Protein AF-K1TQE0-F1 (afdb_monomer_lite)

pLDDT: mean 78.3, std 18.48, range [38.69, 97.69]

Sequence (199 aa):
MAKENIVDGQMYMSSLDVTMYKQYTSSSDYFSIKSSWVNTDWIFAAHSHRAENGWPFDLPGACDEKHPKKDSFTYNESYNLNDSINAYMSNVSGTPELSEIGLEYTQKFELLPNNTKFILNGKEIQSKQGIFQINDGILSVKEQYQASAINEYAAIKLTTTVKSQVEGVADYVFENTFPIQAIRKAEDPYTYNSIELIP

Secondary structure (DSSP, 8-state):
--GGGPPTT-EEEE--EEEETTTEEEEPP-EEEE-----GGGEEEEESSB-TTSPBPPSS----TTSTTTTEEETTSEEEHHHHEEEEETTSTT--BTGGGT--EEEEEEEPPTT-EEEETTEEEEB-GGGEEEETTEEEE-GGGGGG-TT-EEEEEEEEEEPPSSTTSPPEEEEEEEEEEEEPPPPPTT---------

Structure (mmCIF, N/CA/C/O backbone):
data_AF-K1TQE0-F1
#
_entry.id   AF-K1TQE0-F1
#
loop_
_atom_site.group_PDB
_atom_site.id
_atom_site.type_symbol
_atom_site.label_atom_id
_atom_site.label_alt_id
_atom_site.label_comp_id
_atom_site.label_asym_id
_atom_site.label_entity_id
_atom_site.label_seq_id
_atom_site.pdbx_PDB_ins_code
_atom_site.Cartn_x
_atom_site.Cartn_y
_atom_site.Cartn_z
_atom_site.occupancy
_atom_site.B_iso_or_equiv
_atom_site.auth_seq_id
_atom_site.auth_comp_id
_atom_site.auth_asym_id
_atom_site.auth_atom_id
_atom_site.pdbx_PDB_model_num
ATOM 1 N N . MET A 1 1 ? 18.078 0.995 -35.988 1.00 51.16 1 MET A N 1
ATOM 2 C CA . MET A 1 1 ? 19.274 0.867 -35.125 1.00 51.16 1 MET A CA 1
ATOM 3 C C . MET A 1 1 ? 19.177 -0.451 -34.376 1.00 51.16 1 MET A C 1
ATOM 5 O O . MET A 1 1 ? 18.087 -0.778 -33.929 1.00 51.16 1 MET A O 1
ATOM 9 N N . ALA A 1 2 ? 20.262 -1.218 -34.274 1.00 42.75 2 ALA A N 1
ATOM 10 C CA . ALA A 1 2 ? 20.291 -2.391 -33.398 1.00 42.75 2 ALA A CA 1
ATOM 11 C C . ALA A 1 2 ? 20.364 -1.943 -31.924 1.00 42.75 2 ALA A C 1
ATOM 13 O O . ALA A 1 2 ? 21.010 -0.934 -31.633 1.00 42.75 2 ALA A O 1
ATOM 14 N N . LYS A 1 3 ? 19.707 -2.680 -31.012 1.00 50.69 3 LYS A N 1
ATOM 15 C CA . LYS A 1 3 ? 19.595 -2.373 -29.564 1.00 50.69 3 LYS A CA 1
ATOM 16 C C . LYS A 1 3 ? 20.954 -2.120 -28.890 1.00 50.69 3 LYS A C 1
ATOM 18 O O . LYS A 1 3 ? 21.038 -1.353 -27.942 1.00 50.69 3 LYS A O 1
ATOM 23 N N . GLU A 1 4 ? 22.007 -2.735 -29.416 1.00 51.22 4 GLU A N 1
ATOM 24 C CA . GLU A 1 4 ? 23.390 -2.671 -28.931 1.00 51.22 4 GLU A CA 1
ATOM 25 C C . GLU A 1 4 ? 24.123 -1.337 -29.177 1.00 51.22 4 GLU A C 1
ATOM 27 O O . GLU A 1 4 ? 25.197 -1.136 -28.625 1.00 51.22 4 GLU A O 1
ATOM 32 N N . ASN A 1 5 ? 23.556 -0.409 -29.961 1.00 58.47 5 ASN A N 1
ATOM 33 C CA . ASN A 1 5 ? 24.216 0.854 -30.339 1.00 58.47 5 ASN A CA 1
ATOM 34 C C . ASN A 1 5 ? 23.606 2.111 -29.690 1.00 58.47 5 ASN A C 1
ATOM 36 O O . ASN A 1 5 ? 23.863 3.224 -30.149 1.00 58.47 5 ASN A O 1
ATOM 40 N N . ILE A 1 6 ? 22.768 1.951 -28.664 1.00 63.03 6 ILE A N 1
ATOM 41 C CA . ILE A 1 6 ? 22.119 3.067 -27.966 1.00 63.03 6 ILE A CA 1
ATOM 42 C C . ILE A 1 6 ? 22.860 3.331 -26.649 1.00 63.03 6 ILE A C 1
ATOM 44 O O . ILE A 1 6 ? 22.914 2.470 -25.774 1.00 63.03 6 ILE A O 1
ATOM 48 N N . VAL A 1 7 ? 23.432 4.527 -26.527 1.00 64.31 7 VAL A N 1
ATOM 49 C CA . VAL A 1 7 ? 24.178 5.021 -25.363 1.00 64.31 7 VAL A CA 1
ATOM 50 C C . VAL A 1 7 ? 23.251 5.836 -24.466 1.00 64.31 7 VAL A C 1
ATOM 52 O O . VAL A 1 7 ? 22.447 6.649 -24.937 1.00 64.31 7 VAL A O 1
ATOM 55 N N . ASP A 1 8 ? 23.389 5.623 -23.161 1.00 58.72 8 ASP A N 1
ATOM 56 C CA . ASP A 1 8 ? 22.628 6.328 -22.135 1.00 58.72 8 ASP A CA 1
ATOM 57 C C . ASP A 1 8 ? 22.814 7.854 -22.220 1.00 58.72 8 ASP A C 1
ATOM 59 O O . ASP A 1 8 ? 23.919 8.359 -22.432 1.00 58.72 8 ASP A O 1
ATOM 63 N N . GLY A 1 9 ? 21.716 8.600 -22.086 1.00 58.50 9 GLY A N 1
ATOM 64 C CA . GLY A 1 9 ? 21.721 10.065 -22.048 1.00 58.50 9 GLY A CA 1
ATOM 65 C C . GLY A 1 9 ? 21.958 10.781 -23.385 1.00 58.50 9 GLY A C 1
ATOM 66 O O . GLY A 1 9 ? 21.754 11.996 -23.451 1.00 58.50 9 GLY A O 1
ATOM 67 N N . GLN A 1 10 ? 22.324 10.074 -24.460 1.00 59.72 10 GLN A N 1
ATOM 68 C CA . GLN A 1 10 ? 22.425 10.659 -25.799 1.00 59.72 10 GLN A CA 1
ATOM 69 C C . GLN A 1 10 ? 21.051 10.770 -26.473 1.00 59.72 10 GLN A C 1
ATOM 71 O O . GLN A 1 10 ? 20.227 9.856 -26.419 1.00 59.72 10 GLN A O 1
ATOM 76 N N . MET A 1 11 ? 20.812 11.909 -27.128 1.00 56.41 11 MET A N 1
ATOM 77 C CA . MET A 1 11 ? 19.653 12.093 -27.998 1.00 56.41 11 MET A CA 1
ATOM 78 C C . MET A 1 11 ? 19.945 11.500 -29.371 1.00 56.41 11 MET A C 1
ATOM 80 O O . MET A 1 11 ? 20.908 11.893 -30.031 1.00 56.41 11 MET A O 1
ATOM 84 N N . TYR A 1 12 ? 19.079 10.592 -29.810 1.00 59.28 12 TYR A N 1
ATOM 85 C CA . TYR A 1 12 ? 19.126 10.029 -31.151 1.00 59.28 12 TYR A CA 1
ATOM 86 C C . TYR A 1 12 ? 17.991 10.605 -31.986 1.00 59.28 12 TYR A C 1
ATOM 88 O O . TYR A 1 12 ? 16.826 10.568 -31.586 1.00 59.28 12 TYR A O 1
ATOM 96 N N . MET A 1 13 ? 18.340 11.118 -33.163 1.00 52.72 13 MET A N 1
ATOM 97 C CA . MET A 1 13 ? 17.372 11.487 -34.189 1.00 52.72 13 MET A CA 1
ATOM 98 C C . MET A 1 13 ? 17.067 10.246 -35.023 1.00 52.72 13 MET A C 1
ATOM 100 O O . MET A 1 13 ? 17.973 9.653 -35.613 1.00 52.72 13 MET A O 1
ATOM 104 N N . SER A 1 14 ? 15.798 9.846 -35.063 1.00 55.22 14 SER A N 1
ATOM 105 C CA . SER A 1 14 ? 15.336 8.763 -35.928 1.00 55.22 14 SER A CA 1
ATOM 106 C C . SER A 1 14 ? 14.248 9.268 -36.871 1.00 55.22 14 SER A C 1
ATOM 108 O O . SER A 1 14 ? 13.426 10.106 -36.500 1.00 55.22 14 SER A O 1
ATOM 110 N N . SER A 1 15 ? 14.264 8.764 -38.103 1.00 56.28 15 SER A N 1
ATOM 111 C CA . SER A 1 15 ? 13.219 8.960 -39.105 1.00 56.28 15 SER A CA 1
ATOM 112 C C . SER A 1 15 ? 12.5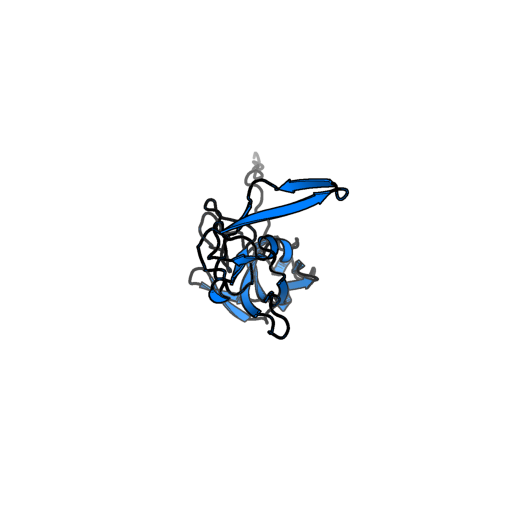57 7.610 -39.381 1.00 56.28 15 SER A C 1
ATOM 114 O O . SER A 1 15 ? 13.245 6.608 -39.582 1.00 56.28 15 SER A O 1
ATOM 116 N N . LEU A 1 16 ? 11.223 7.571 -39.376 1.00 56.88 16 LEU A N 1
ATOM 117 C CA . LEU A 1 16 ? 10.449 6.403 -39.792 1.00 56.88 16 LEU A CA 1
ATOM 118 C C . LEU A 1 16 ? 9.930 6.650 -41.208 1.00 56.88 16 LEU A C 1
ATOM 120 O O . LEU A 1 16 ? 9.134 7.566 -41.421 1.00 56.88 16 LEU A O 1
ATOM 124 N N . ASP A 1 17 ? 10.360 5.828 -42.162 1.00 57.34 17 ASP A N 1
ATOM 125 C CA . ASP A 1 17 ? 9.811 5.865 -43.514 1.00 57.34 17 ASP A CA 1
ATOM 126 C C . ASP A 1 17 ? 8.512 5.059 -43.558 1.00 57.34 17 ASP A C 1
ATOM 128 O O . ASP A 1 17 ? 8.509 3.835 -43.412 1.00 57.34 17 ASP A O 1
ATOM 132 N N . VAL A 1 18 ? 7.391 5.747 -43.774 1.00 49.69 18 VAL A N 1
ATOM 133 C CA . VAL A 1 18 ? 6.089 5.107 -43.982 1.00 49.69 18 VAL A CA 1
ATOM 134 C C . VAL A 1 18 ? 5.754 5.175 -45.468 1.00 49.69 18 VAL A C 1
ATOM 136 O O . VAL A 1 18 ? 5.592 6.252 -46.041 1.00 49.69 18 VAL A O 1
ATOM 139 N N . THR A 1 19 ? 5.646 4.008 -46.109 1.00 46.94 19 THR A N 1
ATOM 140 C CA . THR A 1 19 ? 5.183 3.911 -47.500 1.00 46.94 19 THR A CA 1
ATOM 141 C C . THR A 1 19 ? 3.675 3.699 -47.520 1.00 46.94 19 THR A C 1
ATOM 143 O O . THR A 1 19 ? 3.191 2.628 -47.153 1.00 46.94 19 THR A O 1
ATOM 146 N N . MET A 1 20 ? 2.923 4.690 -48.001 1.00 48.44 20 MET A N 1
ATOM 147 C CA . MET A 1 20 ? 1.488 4.547 -48.251 1.00 48.44 20 MET A CA 1
ATOM 148 C C . MET A 1 20 ? 1.225 4.261 -49.734 1.00 48.44 20 MET A C 1
ATOM 150 O O . MET A 1 20 ? 1.813 4.868 -50.632 1.00 48.44 20 MET A O 1
ATOM 154 N N . TYR A 1 21 ? 0.339 3.297 -49.998 1.00 45.66 21 TYR A N 1
ATOM 155 C CA . TYR A 1 21 ? -0.122 2.914 -51.342 1.00 45.66 21 TYR A CA 1
ATOM 156 C C . TYR A 1 21 ? 0.980 2.563 -52.363 1.00 45.66 21 TYR A C 1
ATOM 158 O O . TYR A 1 21 ? 0.748 2.666 -53.562 1.00 45.66 21 TYR A O 1
ATOM 166 N N . LYS A 1 22 ? 2.169 2.130 -51.913 1.00 54.34 22 LYS A N 1
ATOM 167 C CA . LYS A 1 22 ? 3.327 1.774 -52.766 1.00 54.34 22 LYS A CA 1
ATOM 168 C C . LYS A 1 22 ? 3.851 2.902 -53.679 1.00 54.34 22 LYS A C 1
ATOM 170 O O . LYS A 1 22 ? 4.612 2.611 -54.596 1.00 54.34 22 LYS A O 1
ATOM 175 N N . GLN A 1 23 ? 3.457 4.159 -53.456 1.00 43.03 23 GLN A N 1
ATOM 176 C CA . GLN A 1 23 ? 3.813 5.274 -54.350 1.00 43.03 23 GLN A CA 1
ATOM 177 C C . GLN A 1 23 ? 4.059 6.621 -53.649 1.00 43.03 23 GLN A C 1
ATOM 179 O O . GLN A 1 23 ? 4.625 7.517 -54.269 1.00 43.03 23 GLN A O 1
ATOM 184 N N . TYR A 1 24 ? 3.718 6.760 -52.362 1.00 44.34 24 TYR A N 1
ATOM 185 C CA . TYR A 1 24 ? 4.048 7.947 -51.568 1.00 44.34 24 TYR A CA 1
ATOM 186 C C . TYR A 1 24 ? 4.861 7.544 -50.336 1.00 44.34 24 TYR A C 1
ATOM 188 O O . TYR A 1 24 ? 4.356 6.847 -49.453 1.00 44.34 24 TYR A O 1
ATOM 196 N N . THR A 1 25 ? 6.115 7.991 -50.281 1.00 44.31 25 THR A N 1
ATOM 197 C CA . THR A 1 25 ? 6.936 7.955 -49.067 1.00 44.31 25 THR A CA 1
ATOM 198 C C . THR A 1 25 ? 6.803 9.310 -48.393 1.00 44.31 25 THR A C 1
ATOM 200 O O . THR A 1 25 ? 7.229 10.317 -48.954 1.00 44.31 25 THR A O 1
ATOM 203 N N . SER A 1 26 ? 6.185 9.343 -47.214 1.00 48.44 26 SER A N 1
ATOM 204 C CA . SER A 1 26 ? 6.221 10.517 -46.344 1.00 48.44 26 SER A CA 1
ATOM 205 C C . SER A 1 26 ? 7.142 10.178 -45.183 1.00 48.44 26 SER A C 1
ATOM 207 O O . SER A 1 26 ? 6.811 9.316 -44.369 1.00 48.44 26 SER A O 1
ATOM 209 N N . SER A 1 27 ? 8.304 10.821 -45.117 1.00 50.97 27 SER A N 1
ATOM 210 C CA . SER A 1 27 ? 9.152 10.760 -43.928 1.00 50.97 27 SER A CA 1
ATOM 211 C C . SER A 1 27 ? 8.547 11.711 -42.895 1.00 50.97 27 SER A C 1
ATOM 213 O O . SER A 1 27 ? 8.329 12.885 -43.190 1.00 50.97 27 SER A O 1
ATOM 215 N N . SER A 1 28 ? 8.193 11.199 -41.714 1.00 55.84 28 SER A N 1
ATOM 216 C CA . SER A 1 28 ? 7.788 12.063 -40.597 1.00 55.84 28 SER A CA 1
ATOM 217 C C . SER A 1 28 ? 8.967 12.943 -40.201 1.00 55.84 28 SER A C 1
ATOM 219 O O . SER A 1 28 ? 10.094 12.445 -40.116 1.00 55.84 28 SER A O 1
ATOM 221 N N . ASP A 1 29 ? 8.699 14.213 -39.896 1.00 56.81 29 ASP A N 1
ATOM 222 C CA . ASP A 1 29 ? 9.671 15.054 -39.212 1.00 56.81 29 ASP A CA 1
ATOM 223 C C . ASP A 1 29 ? 10.059 14.361 -37.899 1.00 56.81 29 ASP A C 1
ATOM 225 O O . ASP A 1 29 ? 9.216 13.872 -37.145 1.00 56.81 29 ASP A O 1
ATOM 229 N N . TYR A 1 30 ? 11.368 14.212 -37.743 1.00 56.62 30 TYR A N 1
ATOM 230 C CA . TYR A 1 30 ? 12.115 13.481 -36.729 1.00 56.62 30 TYR A CA 1
ATOM 231 C C . TYR A 1 30 ? 11.447 13.407 -35.352 1.00 56.62 30 TYR A C 1
ATOM 233 O O . TYR A 1 30 ? 11.040 14.421 -34.788 1.00 56.62 30 TYR A O 1
ATOM 241 N N . PHE A 1 31 ? 11.443 12.216 -34.752 1.00 51.31 31 PHE A N 1
ATOM 242 C CA . PHE A 1 31 ? 11.146 12.062 -33.330 1.00 51.31 31 PHE A CA 1
ATOM 243 C C . PHE A 1 31 ? 12.442 11.805 -32.557 1.00 51.31 31 PHE A C 1
ATOM 245 O O . PHE A 1 31 ? 13.325 11.064 -33.000 1.00 51.31 31 PHE A O 1
ATOM 252 N N . SER A 1 32 ? 12.566 12.453 -31.400 1.00 52.25 32 SER A N 1
ATOM 253 C CA . SER A 1 32 ? 13.710 12.288 -30.506 1.00 52.25 32 SER A CA 1
ATOM 254 C C . SER A 1 32 ? 13.482 11.087 -29.600 1.00 52.25 32 SER A C 1
ATOM 256 O O . SER A 1 32 ? 12.487 11.030 -28.880 1.00 52.25 32 SER A O 1
ATOM 258 N N . ILE A 1 33 ? 14.427 10.149 -29.601 1.00 53.44 33 ILE A N 1
ATOM 259 C CA . ILE A 1 33 ? 14.452 9.035 -28.650 1.00 53.44 33 ILE A CA 1
ATOM 260 C C . ILE A 1 33 ? 15.564 9.320 -27.643 1.00 53.44 33 ILE A C 1
ATOM 262 O O . ILE A 1 33 ? 16.712 9.559 -28.029 1.00 53.44 33 ILE A O 1
ATOM 266 N N . LYS A 1 34 ? 15.230 9.283 -26.352 1.00 54.88 34 LYS A N 1
ATOM 267 C CA . LYS A 1 34 ? 16.208 9.294 -25.263 1.00 54.88 34 LYS A CA 1
ATOM 268 C C . LYS A 1 34 ? 16.203 7.921 -24.611 1.00 54.88 34 LYS A C 1
ATOM 270 O O . LYS A 1 34 ? 15.153 7.448 -24.188 1.00 54.88 34 LYS A O 1
ATOM 275 N N . SER A 1 35 ? 17.372 7.295 -24.536 1.00 57.59 35 SER A N 1
ATOM 276 C CA . SER A 1 35 ? 17.553 6.146 -23.658 1.00 57.59 35 SER A CA 1
ATOM 277 C C . SER A 1 35 ? 17.962 6.639 -22.277 1.00 57.59 35 SER A C 1
ATOM 279 O O . SER A 1 35 ? 18.709 7.615 -22.147 1.00 57.59 35 SER A O 1
ATOM 281 N N . SER A 1 36 ? 17.407 6.013 -21.249 1.00 59.81 36 SER A N 1
ATOM 282 C CA . SER A 1 36 ? 17.815 6.234 -19.871 1.00 59.81 36 SER A CA 1
ATOM 283 C C . SER A 1 36 ? 18.136 4.886 -19.261 1.00 59.81 36 SER A C 1
ATOM 285 O O . SER A 1 36 ? 17.354 3.943 -19.396 1.00 59.81 36 SER A O 1
ATOM 287 N N . TRP A 1 37 ? 19.300 4.784 -18.628 1.00 61.47 37 TRP A N 1
ATOM 288 C CA . TRP A 1 37 ? 19.600 3.656 -17.765 1.00 61.47 37 TRP A CA 1
ATOM 289 C C . TRP A 1 37 ? 18.577 3.665 -16.631 1.00 61.47 37 TRP A C 1
ATOM 291 O O . TRP A 1 37 ? 18.291 4.714 -16.052 1.00 61.47 37 TRP A O 1
ATOM 301 N N . VAL A 1 38 ? 17.989 2.508 -16.351 1.00 63.69 38 VAL A N 1
ATOM 302 C CA . VAL A 1 38 ? 16.976 2.331 -15.312 1.00 63.69 38 VAL A CA 1
ATOM 303 C C . VAL A 1 38 ? 17.424 1.172 -14.435 1.00 63.69 38 VAL A C 1
ATOM 305 O O . VAL A 1 38 ? 17.664 0.073 -14.931 1.00 63.69 38 VAL A O 1
ATOM 308 N N . ASN A 1 39 ? 17.559 1.436 -13.140 1.00 73.50 39 ASN A N 1
ATOM 309 C CA . ASN A 1 39 ? 17.918 0.468 -12.115 1.00 73.50 39 ASN A CA 1
ATOM 310 C C . ASN A 1 39 ? 16.716 0.265 -11.182 1.00 73.50 39 ASN A C 1
ATOM 312 O O . ASN A 1 39 ? 15.980 1.207 -10.888 1.00 73.50 39 ASN A O 1
ATOM 316 N N . THR A 1 40 ? 16.542 -0.963 -10.703 1.00 81.38 40 THR A N 1
ATOM 317 C CA . THR A 1 40 ? 15.587 -1.325 -9.655 1.00 81.38 40 THR A CA 1
ATOM 318 C C . THR A 1 40 ? 15.756 -0.510 -8.371 1.00 81.38 40 THR A C 1
ATOM 320 O O . THR A 1 40 ? 14.765 -0.247 -7.706 1.00 81.38 40 THR A O 1
ATOM 323 N N . ASP A 1 41 ? 16.964 -0.022 -8.068 1.00 84.94 41 ASP A N 1
ATOM 324 C CA . ASP A 1 41 ? 17.242 0.866 -6.924 1.00 84.94 41 ASP A CA 1
ATOM 325 C C . ASP A 1 41 ? 16.513 2.221 -7.009 1.00 84.94 41 ASP A C 1
ATOM 327 O O . ASP A 1 41 ? 16.417 2.949 -6.022 1.00 84.94 41 ASP A O 1
ATOM 331 N N . TRP A 1 42 ? 16.011 2.588 -8.192 1.00 88.62 42 TRP A N 1
ATOM 332 C CA . TRP A 1 42 ? 15.230 3.808 -8.414 1.00 88.62 42 TRP A CA 1
ATOM 333 C C . TRP A 1 42 ? 13.723 3.560 -8.450 1.00 88.62 42 TRP A C 1
ATOM 335 O O . TRP A 1 42 ? 12.958 4.506 -8.652 1.00 88.62 42 TRP A O 1
ATOM 345 N N . ILE A 1 43 ?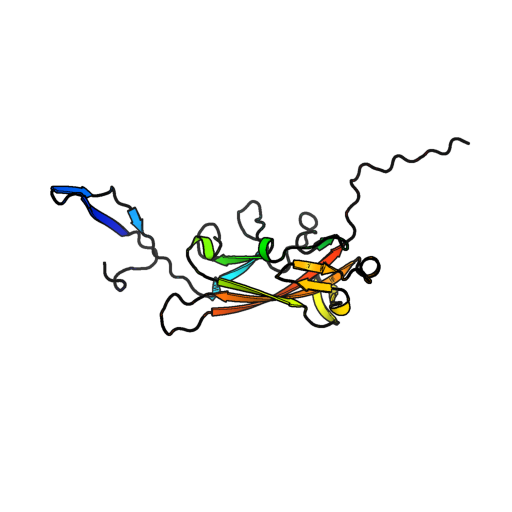 13.302 2.308 -8.256 1.00 91.56 43 ILE A N 1
ATOM 346 C CA . ILE A 1 43 ? 11.900 1.929 -8.156 1.00 91.56 43 ILE A CA 1
ATOM 347 C C . ILE A 1 43 ? 11.483 1.965 -6.693 1.00 91.56 43 ILE A C 1
ATOM 349 O O . ILE A 1 43 ? 12.102 1.336 -5.838 1.00 91.56 43 ILE A O 1
ATOM 353 N N . PHE A 1 44 ? 10.396 2.671 -6.409 1.00 93.00 44 PHE A N 1
ATOM 354 C CA . PHE A 1 44 ? 9.837 2.752 -5.065 1.00 93.00 44 PHE A CA 1
ATOM 355 C C . PHE A 1 44 ? 8.314 2.859 -5.114 1.00 93.00 44 PHE A C 1
ATOM 357 O O . PHE A 1 44 ? 7.742 3.231 -6.139 1.00 93.00 44 PHE A O 1
ATOM 364 N N . ALA A 1 45 ? 7.654 2.499 -4.014 1.00 93.75 45 ALA A N 1
ATOM 365 C CA . ALA A 1 45 ? 6.220 2.705 -3.847 1.00 93.75 45 ALA A CA 1
ATOM 366 C C . ALA A 1 45 ? 5.982 3.966 -3.017 1.00 93.75 45 ALA A C 1
ATOM 368 O O . ALA A 1 45 ? 6.697 4.213 -2.047 1.00 93.75 45 ALA A O 1
ATOM 369 N N . ALA A 1 46 ? 4.983 4.747 -3.402 1.00 92.19 46 ALA A N 1
ATOM 370 C CA . ALA A 1 46 ? 4.658 6.017 -2.770 1.00 92.19 46 ALA A CA 1
ATOM 371 C C . ALA A 1 46 ? 3.171 6.330 -2.953 1.00 92.19 46 ALA A C 1
ATOM 373 O O . ALA A 1 46 ? 2.481 5.684 -3.746 1.00 92.19 46 ALA A O 1
ATOM 374 N N . HIS A 1 47 ? 2.664 7.323 -2.229 1.00 90.12 47 HIS A N 1
ATOM 375 C CA . HIS A 1 47 ? 1.294 7.775 -2.419 1.00 90.12 47 HIS A CA 1
ATOM 376 C C . HIS A 1 47 ? 1.078 8.369 -3.816 1.00 90.12 47 HIS A C 1
ATOM 378 O O . HIS A 1 47 ? 1.909 9.129 -4.314 1.00 90.12 47 HIS A O 1
ATOM 384 N N . SER A 1 48 ? -0.103 8.118 -4.385 1.00 88.06 48 SER A N 1
ATOM 385 C CA . SER A 1 48 ? -0.524 8.649 -5.689 1.00 88.06 48 SER A CA 1
ATOM 386 C C . SER A 1 48 ? -0.664 10.170 -5.708 1.00 88.06 48 SER A C 1
ATOM 388 O O . SER A 1 48 ? -0.560 10.823 -6.747 1.00 88.06 48 SER A O 1
ATOM 390 N N . HIS A 1 49 ? -0.891 10.763 -4.537 1.00 83.06 49 HIS A N 1
ATOM 391 C CA . HIS A 1 49 ? -0.901 12.206 -4.377 1.00 83.06 49 HIS A CA 1
ATOM 392 C C . HIS A 1 49 ? 0.524 12.770 -4.381 1.00 83.06 49 HIS A C 1
ATOM 394 O O . HIS A 1 49 ? 1.412 12.238 -3.719 1.00 83.06 49 HIS A O 1
ATOM 400 N N . ARG A 1 50 ? 0.720 13.893 -5.074 1.00 79.31 50 ARG A N 1
ATOM 401 C CA . ARG A 1 50 ? 2.023 14.550 -5.223 1.00 79.31 50 ARG A CA 1
ATOM 402 C C . ARG A 1 50 ? 2.087 15.847 -4.422 1.00 79.31 50 ARG A C 1
ATOM 404 O O . ARG A 1 50 ? 1.079 16.536 -4.268 1.00 79.31 50 ARG A O 1
ATOM 411 N N . ALA A 1 51 ? 3.276 16.176 -3.931 1.00 76.12 51 ALA A N 1
ATOM 412 C CA . ALA A 1 51 ? 3.590 17.496 -3.402 1.00 76.12 51 ALA A CA 1
ATOM 413 C C . ALA A 1 51 ? 3.634 18.540 -4.536 1.00 76.12 51 ALA A C 1
ATOM 415 O O . ALA A 1 51 ? 3.674 18.197 -5.718 1.00 76.12 51 ALA A O 1
ATOM 416 N N . GLU A 1 52 ? 3.667 19.830 -4.187 1.00 77.38 52 GLU A N 1
ATOM 417 C CA . GLU A 1 52 ? 3.701 20.933 -5.167 1.00 77.38 52 GLU A CA 1
ATOM 418 C C . GLU A 1 52 ? 4.888 20.845 -6.141 1.00 77.38 52 GLU A C 1
ATOM 420 O O . GLU A 1 52 ? 4.788 21.259 -7.293 1.00 77.38 52 GLU A O 1
ATOM 425 N N . ASN A 1 53 ? 6.007 20.265 -5.701 1.00 79.00 53 ASN A N 1
ATOM 426 C CA . ASN A 1 53 ? 7.197 20.041 -6.523 1.00 79.00 53 ASN A CA 1
ATOM 427 C C . ASN A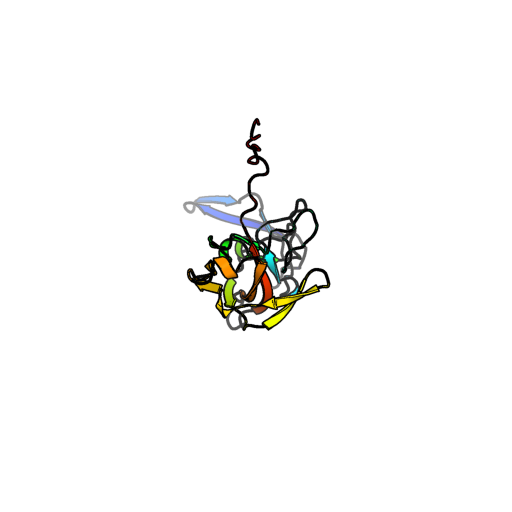 1 53 ? 7.087 18.813 -7.456 1.00 79.00 53 ASN A C 1
ATOM 429 O O . ASN A 1 53 ? 8.069 18.461 -8.109 1.00 79.00 53 ASN A O 1
ATOM 433 N N . GLY A 1 54 ? 5.934 18.139 -7.491 1.00 78.75 54 GLY A N 1
ATOM 434 C CA . GLY A 1 54 ? 5.674 16.956 -8.307 1.00 78.75 54 GLY A CA 1
ATOM 435 C C . GLY A 1 54 ? 6.175 15.635 -7.717 1.00 78.75 54 GLY A C 1
ATOM 436 O O . GLY A 1 54 ? 5.889 14.588 -8.296 1.00 78.75 54 GLY A O 1
ATOM 437 N N . TRP A 1 55 ? 6.871 15.634 -6.577 1.00 82.62 55 TRP A N 1
ATOM 438 C CA . TRP A 1 55 ? 7.317 14.395 -5.934 1.00 82.62 55 TRP A CA 1
ATOM 439 C C . TRP A 1 55 ? 6.155 13.686 -5.222 1.00 82.62 55 TRP A C 1
ATOM 441 O O . TRP A 1 55 ? 5.375 14.355 -4.537 1.00 82.62 55 TRP A O 1
ATOM 451 N N . PRO A 1 56 ? 6.007 12.356 -5.374 1.00 84.25 56 PRO A N 1
ATOM 452 C CA . PRO A 1 56 ? 5.030 11.597 -4.602 1.00 84.25 56 PRO A CA 1
ATOM 453 C C . PRO A 1 56 ? 5.444 11.550 -3.122 1.00 84.25 56 PRO A C 1
ATOM 455 O O . PRO A 1 56 ? 6.629 11.643 -2.802 1.00 84.25 56 PRO A O 1
ATOM 458 N N . PHE A 1 57 ? 4.473 11.432 -2.215 1.00 83.50 57 PHE A N 1
ATOM 459 C CA . PHE A 1 57 ? 4.766 11.303 -0.782 1.00 83.50 57 PHE A CA 1
ATOM 460 C C . PHE A 1 57 ? 5.214 9.874 -0.446 1.00 83.50 57 PHE A C 1
ATOM 462 O O . PHE A 1 57 ? 4.537 8.926 -0.840 1.00 83.50 57 PHE A O 1
ATOM 469 N N . ASP A 1 58 ? 6.308 9.731 0.307 1.00 82.06 58 ASP A N 1
ATOM 470 C CA . ASP A 1 58 ? 6.853 8.436 0.751 1.00 82.06 58 ASP A CA 1
ATOM 471 C C . ASP A 1 58 ? 5.857 7.605 1.584 1.00 82.06 58 ASP A C 1
ATOM 473 O O . ASP A 1 58 ? 4.805 8.097 1.982 1.00 82.06 58 ASP A O 1
ATOM 477 N N . LEU A 1 59 ? 6.198 6.340 1.861 1.00 84.62 59 LEU A N 1
ATOM 478 C CA . LEU A 1 59 ? 5.451 5.452 2.761 1.00 84.62 59 LEU A CA 1
ATOM 479 C C . LEU A 1 59 ? 6.270 5.169 4.040 1.00 84.62 59 LEU A C 1
ATOM 481 O O . LEU A 1 59 ? 7.371 4.624 3.932 1.00 84.62 59 LEU A O 1
ATOM 485 N N . PRO A 1 60 ? 5.750 5.436 5.253 1.00 74.31 60 PRO A N 1
ATOM 486 C CA . PRO A 1 60 ? 4.542 6.219 5.524 1.00 74.31 60 PRO A CA 1
ATOM 487 C C . PRO A 1 60 ? 4.680 7.671 5.051 1.00 74.31 60 PRO A C 1
ATOM 489 O O . PRO A 1 60 ? 5.784 8.221 5.022 1.00 74.31 60 PRO A O 1
ATOM 492 N N . GLY A 1 61 ? 3.549 8.290 4.718 1.00 62.41 61 GLY A N 1
ATOM 493 C CA . GLY A 1 61 ? 3.473 9.683 4.306 1.00 62.41 61 GLY A CA 1
ATOM 494 C C . GLY A 1 61 ? 4.074 10.618 5.349 1.00 62.41 61 GLY A C 1
ATOM 495 O O . GLY A 1 61 ? 3.968 10.397 6.560 1.00 62.41 61 GLY A O 1
ATOM 496 N N . ALA A 1 62 ? 4.694 11.706 4.882 1.00 52.94 62 ALA A N 1
ATOM 497 C CA . ALA A 1 62 ? 5.201 12.761 5.750 1.00 52.94 62 ALA A CA 1
ATOM 498 C C . ALA A 1 62 ? 4.074 13.285 6.659 1.00 52.94 62 ALA A C 1
ATOM 500 O O . ALA A 1 62 ? 3.176 14.004 6.225 1.00 52.94 62 ALA A O 1
ATOM 501 N N . CYS A 1 63 ? 4.121 12.919 7.938 1.00 49.81 63 CYS A N 1
ATOM 502 C CA . CYS A 1 63 ? 3.191 13.397 8.953 1.00 49.81 63 CYS A CA 1
ATOM 503 C C . CYS A 1 63 ? 3.707 14.717 9.545 1.00 49.81 63 CYS A C 1
ATOM 505 O O . CYS A 1 63 ? 4.106 14.755 10.711 1.00 49.81 63 CYS A O 1
ATOM 507 N N . ASP A 1 64 ? 3.736 15.786 8.744 1.00 50.69 64 ASP A N 1
ATOM 508 C CA . ASP A 1 64 ? 3.947 17.151 9.247 1.00 50.69 64 ASP A CA 1
ATOM 509 C C . ASP A 1 64 ? 2.603 17.844 9.560 1.00 50.69 64 ASP A C 1
ATOM 511 O O . ASP A 1 64 ? 1.533 17.334 9.225 1.00 50.69 64 ASP A O 1
ATOM 515 N N . GLU A 1 65 ? 2.631 19.005 10.226 1.00 43.97 65 GLU A N 1
ATOM 516 C CA . GLU A 1 65 ? 1.416 19.762 10.590 1.00 43.97 65 GLU A CA 1
ATOM 517 C C . GLU A 1 65 ? 0.562 20.180 9.374 1.00 43.97 65 GLU A C 1
ATOM 519 O O . GLU A 1 65 ? -0.617 20.500 9.536 1.00 43.97 65 GLU A O 1
ATOM 524 N N . LYS A 1 66 ? 1.124 20.157 8.156 1.00 46.31 66 LYS A N 1
ATOM 525 C CA . LYS A 1 66 ? 0.441 20.526 6.907 1.00 46.31 66 LYS A CA 1
ATOM 526 C C . LYS A 1 66 ? -0.135 19.316 6.158 1.00 46.31 66 LYS A C 1
ATOM 528 O O . LYS A 1 66 ? -1.129 19.478 5.452 1.00 46.31 66 LYS A O 1
ATOM 533 N N . HIS A 1 67 ? 0.414 18.114 6.349 1.00 51.72 67 HIS A N 1
ATOM 534 C CA . HIS A 1 67 ? 0.028 16.882 5.648 1.00 51.72 67 HIS A CA 1
ATOM 535 C C . HIS A 1 67 ? -0.435 15.701 6.540 1.00 51.72 67 HIS A C 1
ATOM 537 O O . HIS A 1 67 ? -0.330 14.553 6.101 1.00 51.72 67 HIS A O 1
ATOM 543 N N . PRO A 1 68 ? -1.041 15.898 7.731 1.00 50.28 68 PRO A N 1
ATOM 544 C CA . PRO A 1 68 ? -1.212 14.844 8.744 1.00 50.28 68 PRO A CA 1
ATOM 545 C C . PRO A 1 68 ? -2.229 13.728 8.404 1.00 50.28 68 PRO A C 1
ATOM 547 O O . PRO A 1 68 ? -2.614 12.975 9.291 1.00 50.28 68 PRO A O 1
ATOM 550 N N . LYS A 1 69 ? -2.725 13.621 7.161 1.00 59.50 69 LYS A N 1
ATOM 551 C CA . LYS A 1 69 ? -3.908 12.804 6.813 1.00 59.50 69 LYS A CA 1
ATOM 552 C C . LYS A 1 69 ? -3.704 11.728 5.744 1.00 59.50 69 LYS A C 1
ATOM 554 O O . LYS A 1 69 ? -4.665 11.023 5.445 1.00 59.50 69 LYS A O 1
ATOM 559 N N . LYS A 1 70 ? -2.523 11.603 5.128 1.00 68.06 70 LYS A N 1
ATOM 560 C CA . LYS A 1 70 ? -2.351 10.692 3.974 1.00 68.06 70 LYS A CA 1
ATOM 561 C C . LYS A 1 70 ? -2.405 9.207 4.354 1.00 68.06 70 LYS A C 1
ATOM 563 O O . LYS A 1 70 ? -2.948 8.421 3.581 1.00 68.06 70 LYS A O 1
ATOM 568 N N . ASP A 1 71 ? -2.013 8.890 5.586 1.00 78.12 71 ASP A N 1
ATOM 569 C CA . ASP A 1 71 ? -2.121 7.562 6.200 1.00 78.12 71 ASP A CA 1
ATOM 570 C C . ASP A 1 71 ? -3.316 7.454 7.154 1.00 78.12 71 ASP A C 1
ATOM 572 O O . ASP A 1 71 ? -3.227 6.858 8.228 1.00 78.12 71 ASP A O 1
ATOM 576 N N . SER A 1 72 ? -4.450 8.072 6.816 1.00 87.88 72 SER A N 1
ATOM 577 C CA . SER A 1 72 ? -5.653 7.974 7.643 1.00 87.88 72 SER A CA 1
ATOM 578 C C . SER A 1 72 ? -6.931 7.867 6.824 1.00 87.88 72 SER A C 1
ATOM 580 O O . SER A 1 72 ? -7.016 8.398 5.718 1.00 87.88 72 SER A O 1
ATOM 582 N N . PHE A 1 73 ? -7.942 7.210 7.388 1.00 90.12 73 PHE A N 1
ATOM 583 C CA . PHE A 1 73 ? -9.270 7.105 6.790 1.00 90.12 73 PHE A CA 1
ATOM 584 C C . PHE A 1 73 ? -10.362 7.163 7.852 1.00 90.12 73 PHE A C 1
ATOM 586 O O . PHE A 1 73 ? -10.135 6.827 9.016 1.00 90.12 73 PHE A O 1
ATOM 593 N N . THR A 1 74 ? -11.562 7.593 7.466 1.00 91.50 74 THR A N 1
ATOM 594 C CA . THR A 1 74 ? -12.698 7.616 8.386 1.00 91.50 74 THR A CA 1
ATOM 595 C C . THR A 1 74 ? -13.071 6.185 8.780 1.00 91.50 74 THR A C 1
ATOM 597 O O . THR A 1 74 ? -13.316 5.349 7.917 1.00 91.50 74 THR A O 1
ATOM 600 N N . TYR A 1 75 ? -13.157 5.897 10.080 1.00 91.25 75 TYR A N 1
ATOM 601 C CA . TYR A 1 75 ? -13.349 4.538 10.614 1.00 91.25 75 TYR A CA 1
ATOM 602 C C . TYR A 1 75 ? -14.600 3.792 10.099 1.00 91.25 75 TYR A C 1
ATOM 604 O O . TYR A 1 75 ? -14.640 2.564 10.146 1.00 91.25 75 TYR A O 1
ATOM 612 N N . ASN A 1 76 ? -15.635 4.515 9.661 1.00 91.44 76 ASN A N 1
ATOM 613 C CA . ASN A 1 76 ? -16.879 3.962 9.114 1.00 91.44 76 ASN A CA 1
ATOM 614 C C . ASN A 1 76 ? -16.960 4.052 7.580 1.00 91.44 76 ASN A C 1
ATOM 616 O O . ASN A 1 76 ? -17.994 3.726 7.002 1.00 91.44 76 ASN A O 1
ATOM 620 N N . GLU A 1 77 ? -15.886 4.492 6.929 1.00 92.75 77 GLU A N 1
ATOM 621 C CA . GLU A 1 77 ? -15.730 4.521 5.479 1.00 92.75 77 GLU A CA 1
ATOM 622 C C . GLU A 1 77 ? -14.685 3.470 5.058 1.00 92.75 77 GLU A C 1
ATOM 624 O O . GLU A 1 77 ? -14.163 2.698 5.867 1.00 92.75 77 GLU A O 1
ATOM 629 N N . SER A 1 78 ? -14.414 3.402 3.758 1.00 93.31 78 SER A N 1
ATOM 630 C CA . SER A 1 78 ? -13.382 2.538 3.184 1.00 93.31 78 SER A CA 1
ATOM 631 C C . SER A 1 78 ? -12.266 3.381 2.576 1.00 93.31 78 SER A C 1
ATOM 633 O O . SER A 1 78 ? -12.505 4.498 2.123 1.00 93.31 78 SER A O 1
ATOM 635 N N . TYR A 1 79 ? -11.056 2.834 2.546 1.00 92.81 79 TYR A N 1
ATOM 636 C CA . TYR A 1 79 ? -9.873 3.446 1.955 1.00 92.81 79 TYR A CA 1
ATOM 637 C C . TYR A 1 79 ? -9.377 2.580 0.799 1.00 92.81 79 TYR A C 1
ATOM 639 O O . TYR A 1 79 ? -9.008 1.423 1.000 1.00 92.81 79 TYR A O 1
ATOM 647 N N . ASN A 1 80 ? -9.386 3.125 -0.417 1.00 94.75 80 ASN A N 1
ATOM 648 C CA . ASN A 1 80 ? -8.919 2.404 -1.595 1.00 94.75 80 ASN A CA 1
ATOM 649 C C . ASN A 1 80 ? -7.390 2.505 -1.694 1.00 94.75 80 ASN A C 1
ATOM 651 O O . ASN A 1 80 ? -6.861 3.555 -2.060 1.00 94.75 80 ASN A O 1
ATOM 655 N N . LEU A 1 81 ? -6.682 1.423 -1.356 1.00 94.62 81 LEU A N 1
ATOM 656 C CA . LEU A 1 81 ? -5.220 1.366 -1.429 1.00 94.62 81 LEU A CA 1
ATOM 657 C C . LEU A 1 81 ? -4.733 1.427 -2.880 1.00 94.62 81 LEU A C 1
ATOM 659 O O . LEU A 1 81 ? -3.721 2.071 -3.129 1.00 94.62 81 LEU A O 1
ATOM 663 N N . ASN A 1 82 ? -5.480 0.833 -3.820 1.00 93.50 82 ASN A N 1
ATOM 664 C CA . ASN A 1 82 ? -5.125 0.812 -5.244 1.00 93.50 82 ASN A CA 1
ATOM 665 C C . ASN A 1 82 ? -5.145 2.216 -5.867 1.00 93.50 82 ASN A C 1
ATOM 667 O O . ASN A 1 82 ? -4.344 2.513 -6.740 1.00 93.50 82 ASN A O 1
ATOM 671 N N . ASP A 1 83 ? -6.046 3.090 -5.409 1.00 91.12 83 ASP A N 1
ATOM 672 C CA . ASP A 1 83 ? -6.100 4.477 -5.897 1.00 91.12 83 ASP A CA 1
ATOM 673 C C . ASP A 1 83 ? -5.072 5.370 -5.186 1.00 91.12 83 ASP A C 1
ATOM 675 O O . ASP A 1 83 ? -4.702 6.437 -5.682 1.00 91.12 83 ASP A O 1
ATOM 679 N N . SER A 1 84 ? -4.638 4.964 -3.991 1.00 90.50 84 SER A N 1
ATOM 680 C CA . SER A 1 84 ? -3.879 5.820 -3.080 1.00 90.50 84 SER A CA 1
ATOM 681 C C . SER A 1 84 ? -2.374 5.597 -3.132 1.00 90.50 84 SER A C 1
ATOM 683 O O . SER A 1 84 ? -1.643 6.461 -2.643 1.00 90.50 84 SER A O 1
ATOM 685 N N . ILE A 1 85 ? -1.907 4.462 -3.657 1.00 93.00 85 ILE A N 1
ATOM 686 C CA . ILE A 1 85 ? -0.499 4.060 -3.652 1.00 93.00 85 ILE A CA 1
ATOM 687 C C . ILE A 1 85 ? -0.139 3.462 -5.005 1.00 93.00 85 ILE A C 1
ATOM 689 O O . ILE A 1 85 ? -0.782 2.513 -5.428 1.00 93.00 85 ILE A O 1
ATOM 693 N N . ASN A 1 86 ? 0.943 3.954 -5.609 1.00 95.06 86 ASN A N 1
ATOM 694 C CA . ASN A 1 86 ? 1.471 3.485 -6.891 1.00 95.06 86 ASN A CA 1
ATOM 695 C C . ASN A 1 86 ? 2.992 3.260 -6.810 1.00 95.06 86 ASN A C 1
ATOM 697 O O . ASN A 1 86 ? 3.627 3.511 -5.779 1.00 95.06 86 ASN A O 1
ATOM 701 N N . ALA A 1 87 ? 3.583 2.751 -7.894 1.00 94.88 87 ALA A N 1
ATOM 702 C CA . ALA A 1 87 ? 5.027 2.568 -8.033 1.00 94.88 87 ALA A CA 1
ATOM 703 C C . ALA A 1 87 ? 5.634 3.593 -9.004 1.00 94.88 87 ALA A C 1
ATOM 705 O O . ALA A 1 87 ? 5.066 3.869 -10.061 1.00 94.88 87 ALA A O 1
ATOM 706 N N . TYR A 1 88 ? 6.814 4.114 -8.672 1.00 93.62 88 TYR A N 1
ATOM 707 C CA . TYR A 1 88 ? 7.435 5.254 -9.349 1.00 93.62 88 TYR A CA 1
ATOM 708 C C . TYR A 1 88 ? 8.897 5.019 -9.709 1.00 93.62 88 TYR A C 1
ATOM 710 O O . TYR A 1 88 ? 9.572 4.184 -9.108 1.00 93.62 88 TYR A O 1
ATOM 718 N N . MET A 1 89 ? 9.384 5.816 -10.663 1.00 90.38 89 MET A N 1
ATOM 719 C CA . MET A 1 89 ? 10.784 5.856 -11.085 1.00 90.38 89 MET A CA 1
ATOM 720 C C . MET A 1 89 ? 11.451 7.177 -10.682 1.00 90.38 89 MET A C 1
ATOM 722 O O . MET A 1 89 ? 11.187 8.209 -11.294 1.00 90.38 89 MET A O 1
ATOM 726 N N . SER A 1 90 ? 12.352 7.167 -9.695 1.00 88.56 90 SER A N 1
ATOM 727 C CA . SER A 1 90 ? 12.958 8.401 -9.156 1.00 88.56 90 SER A CA 1
ATOM 728 C C . SER A 1 90 ? 13.979 9.074 -10.082 1.00 88.56 90 SER A C 1
ATOM 730 O O . SER A 1 90 ? 14.161 10.287 -10.014 1.00 88.56 90 SER A O 1
ATOM 732 N N . ASN A 1 91 ? 14.637 8.318 -10.968 1.00 84.12 91 ASN A N 1
ATOM 733 C CA . ASN A 1 91 ? 15.679 8.840 -11.867 1.00 84.12 91 ASN A CA 1
ATOM 734 C C . ASN A 1 91 ? 15.136 9.349 -13.219 1.00 84.12 91 ASN A C 1
ATOM 736 O O . ASN A 1 91 ? 15.893 9.658 -14.139 1.00 84.12 91 ASN A O 1
ATOM 740 N N . VAL A 1 92 ? 13.813 9.434 -13.367 1.00 80.06 92 VAL A N 1
ATOM 741 C CA . VAL A 1 92 ? 13.173 10.004 -14.555 1.00 80.06 92 VAL A CA 1
ATOM 742 C C . VAL A 1 92 ? 12.527 11.329 -14.172 1.00 80.06 92 VAL A C 1
ATOM 744 O O . VAL A 1 92 ? 11.910 11.458 -13.117 1.00 80.06 92 VAL A O 1
ATOM 747 N N . SER A 1 93 ? 12.698 12.343 -15.025 1.00 79.19 93 SER A N 1
ATOM 748 C CA . SER A 1 93 ? 12.148 13.680 -14.784 1.00 79.19 93 SER A CA 1
ATOM 749 C C . SER A 1 93 ? 10.643 13.611 -14.520 1.00 79.19 93 SER A C 1
ATOM 751 O O . SER A 1 93 ? 9.910 12.978 -15.276 1.00 79.19 93 SER A O 1
ATOM 753 N N . GLY A 1 94 ? 10.203 14.256 -13.438 1.00 82.50 94 GLY A N 1
ATOM 754 C CA . GLY A 1 94 ? 8.808 14.236 -12.994 1.00 82.50 94 GLY A CA 1
ATOM 755 C C . GLY A 1 94 ? 8.428 13.027 -12.137 1.00 82.50 94 GLY A C 1
ATOM 756 O O . GLY A 1 94 ? 7.290 12.964 -11.680 1.00 82.50 94 GLY A O 1
ATOM 757 N N . THR A 1 95 ? 9.356 12.097 -11.888 1.00 89.50 95 THR A N 1
ATOM 758 C CA . THR A 1 95 ? 9.128 10.886 -11.089 1.00 89.50 95 THR A CA 1
ATOM 759 C C . THR A 1 95 ? 7.843 10.178 -11.539 1.00 8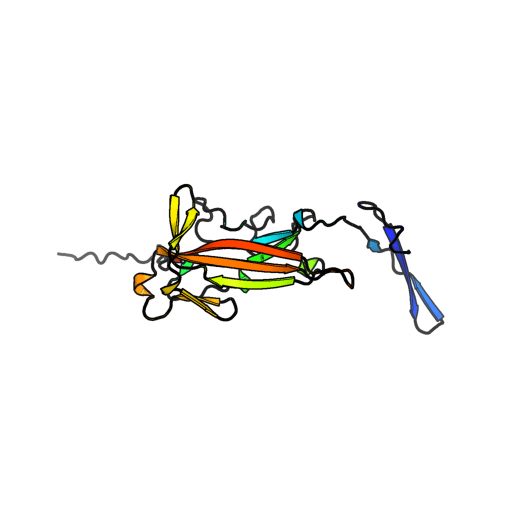9.50 95 THR A C 1
ATOM 761 O O . THR A 1 95 ? 6.859 10.141 -10.788 1.00 89.50 95 THR A O 1
ATOM 764 N N . PRO A 1 96 ? 7.777 9.742 -12.811 1.00 89.81 96 PRO A N 1
ATOM 765 C CA . PRO A 1 96 ? 6.564 9.186 -13.390 1.00 89.81 96 PRO A CA 1
ATOM 766 C C . PRO A 1 96 ? 6.210 7.857 -12.731 1.00 89.81 96 PRO A C 1
ATOM 768 O O . PRO A 1 96 ? 7.070 7.166 -12.169 1.00 89.81 96 PRO A O 1
ATOM 771 N N . GLU A 1 97 ? 4.931 7.509 -12.806 1.00 92.44 97 GLU A N 1
ATOM 772 C CA . GLU A 1 97 ? 4.487 6.165 -12.461 1.00 92.44 97 GLU A CA 1
ATOM 773 C C . GLU A 1 97 ? 5.109 5.151 -13.433 1.00 92.44 97 GLU A C 1
ATOM 775 O O . GLU A 1 97 ? 5.327 5.448 -14.609 1.00 92.44 97 GLU A O 1
ATOM 780 N N . LEU A 1 98 ? 5.389 3.932 -12.969 1.00 91.75 98 LEU A N 1
ATOM 781 C CA . LEU A 1 98 ? 5.937 2.876 -13.825 1.00 91.75 98 LEU A CA 1
ATOM 782 C C . LEU A 1 98 ? 5.065 2.610 -15.068 1.00 91.75 98 LEU A C 1
ATOM 784 O O . LEU A 1 98 ? 5.599 2.420 -16.162 1.00 91.75 98 LEU A O 1
ATOM 788 N N . SER A 1 99 ? 3.737 2.665 -14.930 1.00 90.19 99 SER A N 1
ATOM 789 C CA . SER A 1 99 ? 2.796 2.459 -16.038 1.00 90.19 99 SER A CA 1
ATOM 790 C C . SER A 1 99 ? 2.895 3.552 -17.115 1.00 90.19 99 SER A C 1
ATOM 792 O O . SER A 1 99 ? 2.810 3.245 -18.305 1.00 90.19 99 SER A O 1
ATOM 794 N N . GLU A 1 100 ? 3.167 4.805 -16.729 1.00 88.56 100 GLU A N 1
ATOM 795 C CA . GLU A 1 100 ? 3.335 5.948 -17.644 1.00 88.56 100 GLU A CA 1
ATOM 796 C C . GLU A 1 100 ? 4.562 5.789 -18.552 1.00 88.56 100 GLU A C 1
ATOM 798 O O . GLU A 1 100 ? 4.582 6.297 -19.673 1.00 88.56 100 GLU A O 1
ATOM 803 N N . ILE A 1 101 ? 5.577 5.058 -18.085 1.00 85.12 101 ILE A N 1
ATOM 804 C CA . ILE A 1 101 ? 6.793 4.740 -18.847 1.00 85.12 101 ILE A CA 1
ATOM 805 C C . ILE A 1 101 ? 6.772 3.324 -19.443 1.00 85.12 101 ILE A C 1
ATOM 807 O O . ILE A 1 101 ? 7.802 2.833 -19.904 1.00 85.12 101 ILE A O 1
ATOM 811 N N . GLY A 1 102 ? 5.602 2.676 -19.465 1.00 84.81 102 GLY A N 1
ATOM 812 C CA . GLY A 1 102 ? 5.390 1.381 -20.116 1.00 84.81 102 GLY A CA 1
ATOM 813 C C . GLY A 1 102 ? 5.910 0.170 -19.338 1.00 84.81 102 GLY A C 1
ATOM 814 O O . GLY A 1 102 ? 6.054 -0.904 -19.920 1.00 84.81 102 GLY A O 1
ATOM 815 N N . LEU A 1 103 ? 6.197 0.314 -18.042 1.00 88.62 103 LEU A N 1
ATOM 816 C CA . LEU A 1 103 ? 6.563 -0.802 -17.174 1.00 88.62 103 LEU A CA 1
ATOM 817 C C . LEU A 1 103 ? 5.308 -1.390 -16.520 1.00 88.62 103 LEU A C 1
ATOM 819 O O . LEU A 1 103 ? 4.620 -0.734 -15.740 1.00 88.62 103 LEU A O 1
ATOM 823 N N . GLU A 1 104 ? 5.025 -2.654 -16.831 1.00 92.19 104 GLU A N 1
ATOM 824 C CA . GLU A 1 104 ? 3.940 -3.410 -16.204 1.00 92.19 104 GLU A CA 1
ATOM 825 C C . GLU A 1 104 ? 4.311 -3.779 -14.761 1.00 92.19 104 GLU A C 1
ATOM 827 O O . GLU A 1 104 ? 5.401 -4.294 -14.499 1.00 92.19 104 GLU A O 1
ATOM 832 N N . TYR A 1 105 ? 3.392 -3.564 -13.822 1.00 95.31 105 TYR A N 1
ATOM 833 C CA . TYR A 1 105 ? 3.562 -3.984 -12.436 1.00 95.31 105 TYR A CA 1
ATOM 834 C C . TYR A 1 105 ? 2.229 -4.376 -11.797 1.00 95.31 105 TYR A C 1
ATOM 836 O O . TYR A 1 105 ? 1.156 -4.012 -12.275 1.00 95.31 105 TYR A O 1
ATOM 844 N N . THR A 1 106 ? 2.307 -5.134 -10.708 1.00 96.62 106 THR A N 1
ATOM 845 C CA . THR A 1 106 ? 1.165 -5.488 -9.859 1.00 96.62 106 THR A CA 1
ATOM 846 C C . THR A 1 106 ? 1.481 -5.175 -8.407 1.00 96.62 106 THR A C 1
ATOM 848 O O . THR A 1 106 ? 2.646 -5.170 -7.999 1.00 96.62 106 THR A O 1
ATOM 851 N N . GLN A 1 107 ? 0.439 -4.909 -7.627 1.00 96.94 107 GLN A N 1
ATOM 852 C CA . GLN A 1 107 ? 0.542 -4.641 -6.201 1.00 96.94 107 GLN A CA 1
ATOM 853 C C . GLN A 1 107 ? -0.415 -5.537 -5.428 1.00 96.94 107 GLN A C 1
ATOM 855 O O . GLN A 1 107 ? -1.556 -5.756 -5.831 1.00 96.94 107 GLN A O 1
ATOM 860 N N . LYS A 1 108 ? 0.067 -6.063 -4.304 1.00 97.69 108 LYS A N 1
ATOM 861 C CA . LYS A 1 108 ? -0.721 -6.866 -3.376 1.00 97.69 108 LYS A CA 1
ATOM 862 C C . LYS A 1 108 ? -0.613 -6.274 -1.980 1.00 97.69 108 LYS A C 1
ATOM 864 O O . LYS A 1 108 ? 0.491 -6.078 -1.472 1.00 97.69 108 LYS A O 1
ATOM 869 N N . PHE A 1 109 ? -1.765 -6.038 -1.363 1.00 97.44 109 PHE A N 1
ATOM 870 C CA . PHE A 1 109 ? -1.875 -5.492 -0.016 1.00 97.44 109 PHE A CA 1
ATOM 871 C C . PHE A 1 109 ? -2.313 -6.570 0.972 1.00 97.44 109 PHE A C 1
ATOM 873 O O . PHE A 1 109 ? -3.299 -7.272 0.747 1.00 97.44 109 PHE A O 1
ATOM 880 N N . GLU A 1 110 ? -1.597 -6.682 2.086 1.00 97.06 110 GLU A N 1
ATOM 881 C CA . GLU A 1 110 ? -1.876 -7.653 3.142 1.00 97.06 110 GLU A CA 1
ATOM 882 C C . GLU A 1 110 ? -1.831 -6.976 4.512 1.00 97.06 110 GLU A C 1
ATOM 884 O O . GLU A 1 110 ? -0.986 -6.121 4.773 1.00 97.06 110 GLU A O 1
ATOM 889 N N . LEU A 1 111 ? -2.735 -7.368 5.414 1.00 97.00 111 LEU A N 1
ATOM 890 C CA . LEU A 1 111 ? -2.670 -6.920 6.802 1.00 97.00 111 LEU A CA 1
ATOM 891 C C . LEU A 1 111 ? -1.591 -7.703 7.547 1.00 97.00 111 LEU A C 1
ATOM 893 O O . LEU A 1 111 ? -1.642 -8.931 7.625 1.00 97.00 111 LEU A O 1
ATOM 897 N N . LEU A 1 112 ? -0.656 -6.986 8.158 1.00 95.69 112 LEU A N 1
ATOM 898 C CA . LEU A 1 112 ? 0.317 -7.566 9.075 1.00 95.69 112 LEU A CA 1
ATOM 899 C C . LEU A 1 112 ? -0.331 -7.913 10.423 1.00 95.69 112 LEU A C 1
ATOM 901 O O . LEU A 1 112 ? -1.325 -7.287 10.788 1.00 95.69 112 LEU A O 1
ATOM 905 N N . PRO A 1 113 ? 0.220 -8.876 11.189 1.00 94.94 113 PRO A N 1
ATOM 906 C CA . PRO A 1 113 ? -0.359 -9.341 12.450 1.00 94.94 113 PRO A CA 1
ATOM 907 C C . PRO A 1 113 ? -0.572 -8.235 13.490 1.00 94.94 113 PRO A C 1
ATOM 909 O O . PRO A 1 113 ? 0.066 -7.180 13.436 1.00 94.94 113 PRO A O 1
ATOM 912 N N . ASN A 1 114 ? -1.428 -8.510 14.482 1.00 93.50 114 ASN A N 1
ATOM 913 C CA . ASN A 1 114 ? -1.583 -7.658 15.668 1.00 93.50 114 ASN A CA 1
ATOM 914 C C . ASN A 1 114 ? -0.228 -7.392 16.339 1.00 93.50 114 ASN A C 1
ATOM 916 O O . ASN A 1 114 ? 0.637 -8.268 16.373 1.00 93.50 114 ASN A O 1
ATOM 920 N N . ASN A 1 115 ? -0.095 -6.214 16.945 1.00 92.88 115 ASN A N 1
ATOM 921 C CA . ASN A 1 115 ? 1.093 -5.766 17.673 1.00 92.88 115 ASN A CA 1
ATOM 922 C C . ASN A 1 115 ? 2.355 -5.611 16.807 1.00 92.88 115 ASN A C 1
ATOM 924 O O . ASN A 1 115 ? 3.466 -5.591 17.339 1.00 92.88 115 ASN A O 1
ATOM 928 N N . THR A 1 116 ? 2.209 -5.470 15.485 1.00 92.62 116 THR A N 1
ATOM 929 C CA . THR A 1 116 ? 3.324 -5.051 14.628 1.00 92.62 116 THR A CA 1
ATOM 930 C C . THR A 1 116 ? 3.692 -3.618 15.004 1.00 92.62 116 THR A C 1
ATOM 932 O O . THR A 1 116 ? 2.819 -2.748 15.053 1.00 92.62 116 THR A O 1
ATOM 935 N N . LYS A 1 117 ? 4.970 -3.390 15.315 1.00 92.25 117 LYS A N 1
ATOM 936 C CA . LYS A 1 117 ? 5.482 -2.119 15.835 1.00 92.25 117 LYS A CA 1
ATOM 937 C C . LYS A 1 117 ? 5.956 -1.215 14.707 1.00 92.25 117 LYS A C 1
ATOM 939 O O . LYS A 1 117 ? 6.697 -1.665 13.838 1.00 92.25 117 LYS A O 1
ATOM 944 N N . PHE A 1 118 ? 5.595 0.061 14.778 1.00 85.31 118 PHE A N 1
ATOM 945 C CA . PHE A 1 118 ? 6.090 1.099 13.875 1.00 85.31 118 PHE A CA 1
ATOM 946 C C . PHE A 1 118 ? 6.549 2.302 14.678 1.00 85.31 118 PHE A C 1
ATOM 948 O O . PHE A 1 118 ? 5.971 2.607 15.720 1.00 85.31 118 PHE A O 1
ATOM 955 N N . ILE A 1 119 ? 7.555 3.005 14.168 1.00 83.44 119 ILE A N 1
ATOM 956 C CA . ILE A 1 119 ? 7.931 4.318 14.681 1.00 83.44 119 ILE A CA 1
ATOM 957 C C . ILE A 1 119 ? 7.300 5.365 13.768 1.00 83.44 119 ILE A C 1
ATOM 959 O O . ILE A 1 119 ? 7.722 5.530 12.629 1.00 83.44 119 ILE A O 1
ATOM 963 N N . LEU A 1 120 ? 6.294 6.070 14.276 1.00 77.19 120 LEU A N 1
ATOM 964 C CA . LEU A 1 120 ? 5.686 7.225 13.620 1.00 77.19 120 LEU A CA 1
ATOM 965 C C . LEU A 1 120 ? 6.017 8.468 14.437 1.00 77.19 120 LEU A C 1
ATOM 967 O O . LEU A 1 120 ? 5.705 8.529 15.626 1.00 77.19 120 LEU A O 1
ATOM 971 N N . ASN A 1 121 ? 6.654 9.465 13.821 1.00 73.12 121 ASN A N 1
ATOM 972 C CA . ASN A 1 121 ? 7.006 10.733 14.475 1.00 73.12 121 ASN A CA 1
ATOM 973 C C . ASN A 1 121 ? 7.748 10.546 15.817 1.00 73.12 121 ASN A C 1
ATOM 975 O O . ASN A 1 121 ? 7.464 11.218 16.809 1.00 73.12 121 ASN A O 1
ATOM 979 N N . GLY A 1 122 ? 8.670 9.578 15.868 1.00 76.50 122 GLY A N 1
ATOM 980 C CA . GLY A 1 122 ? 9.442 9.248 17.071 1.00 76.50 122 GLY A CA 1
ATOM 981 C C . GLY A 1 122 ? 8.657 8.525 18.175 1.00 76.50 122 GLY A C 1
ATOM 982 O O . GLY A 1 122 ? 9.210 8.285 19.246 1.00 76.50 122 GLY A O 1
ATOM 983 N N . LYS A 1 123 ? 7.390 8.160 17.938 1.00 80.81 123 LYS A N 1
ATOM 984 C CA . LYS A 1 123 ? 6.557 7.382 18.863 1.00 80.81 123 LYS A CA 1
ATOM 985 C C . LYS A 1 123 ? 6.359 5.965 18.340 1.00 80.81 123 LYS A C 1
ATOM 987 O O . LYS A 1 123 ? 6.068 5.767 17.163 1.00 80.81 123 LYS A O 1
ATOM 992 N N . GLU A 1 124 ? 6.488 4.984 19.230 1.00 87.81 124 GLU A N 1
ATOM 993 C CA . GLU A 1 124 ? 6.120 3.602 18.921 1.00 87.81 124 GLU A CA 1
ATOM 994 C C . GLU A 1 124 ? 4.593 3.464 18.922 1.00 87.81 124 GLU A C 1
ATOM 996 O O . GLU A 1 124 ? 3.929 3.809 19.902 1.00 87.81 124 GLU A O 1
ATOM 1001 N N . ILE A 1 125 ? 4.049 2.940 17.829 1.00 87.50 125 ILE A N 1
ATOM 1002 C CA . ILE A 1 125 ? 2.652 2.524 17.707 1.00 87.50 125 ILE A CA 1
ATOM 1003 C C . ILE A 1 125 ? 2.575 1.018 17.441 1.00 87.50 125 ILE A C 1
ATOM 1005 O O . ILE A 1 125 ? 3.552 0.398 17.012 1.00 87.50 125 ILE A O 1
ATOM 1009 N N . GLN A 1 126 ? 1.402 0.432 17.676 1.00 91.81 126 GLN A N 1
ATOM 1010 C CA . GLN A 1 126 ? 1.146 -0.991 17.468 1.00 91.81 126 GLN A CA 1
ATOM 1011 C C . GLN A 1 126 ? -0.122 -1.208 16.647 1.00 91.81 126 GLN A C 1
ATOM 1013 O O . GLN A 1 126 ? -1.130 -0.533 16.848 1.00 91.81 126 GLN A O 1
ATOM 1018 N N . SER A 1 127 ? -0.065 -2.167 15.726 1.00 92.44 127 SER A N 1
ATOM 1019 C CA . SER A 1 127 ? -1.193 -2.510 14.863 1.00 92.44 127 SER A CA 1
ATOM 1020 C C . SER A 1 127 ? -2.280 -3.319 15.576 1.00 92.44 127 SER A C 1
ATOM 1022 O O . SER A 1 127 ? -2.002 -4.131 16.463 1.00 92.44 127 SER A O 1
ATOM 1024 N N . LYS A 1 128 ? -3.524 -3.185 15.105 1.00 91.88 128 LYS A N 1
ATOM 1025 C CA . LYS A 1 128 ? -4.658 -4.037 15.498 1.00 91.88 128 LYS A CA 1
ATOM 1026 C C . LYS A 1 128 ? -5.316 -4.684 14.284 1.00 91.88 128 LYS A C 1
ATOM 1028 O O . LYS A 1 128 ? -6.452 -4.392 13.943 1.00 91.88 128 LYS A O 1
ATOM 1033 N N . GLN A 1 129 ? -4.622 -5.606 13.632 1.00 91.50 129 GLN A N 1
ATOM 1034 C CA . GLN A 1 129 ? -5.141 -6.376 12.496 1.00 91.50 129 GLN A CA 1
ATOM 1035 C C . GLN A 1 129 ? -6.558 -6.938 12.693 1.00 91.50 129 GLN A C 1
ATOM 1037 O O . GLN A 1 129 ? -7.359 -6.900 11.764 1.00 91.50 129 GLN A O 1
ATOM 1042 N N . GLY A 1 130 ? -6.890 -7.426 13.894 1.00 90.69 130 GLY A N 1
ATOM 1043 C CA . GLY A 1 130 ? -8.159 -8.110 14.170 1.00 90.69 130 GLY A CA 1
ATOM 1044 C C . GLY A 1 130 ? -9.423 -7.294 13.862 1.00 90.69 130 GLY A C 1
ATOM 1045 O O . GLY A 1 130 ? -10.463 -7.893 13.572 1.00 90.69 130 GLY A O 1
ATOM 1046 N N . ILE A 1 131 ? -9.331 -5.961 13.868 1.00 95.25 131 ILE A N 1
ATOM 1047 C CA . ILE A 1 131 ? -10.457 -5.046 13.625 1.00 95.25 131 ILE A CA 1
ATOM 1048 C C . ILE A 1 131 ? -10.554 -4.558 12.172 1.00 95.25 131 ILE A C 1
ATOM 1050 O O . ILE A 1 131 ? -11.609 -4.071 11.771 1.00 95.25 131 ILE A O 1
ATOM 1054 N N . PHE A 1 132 ? -9.501 -4.731 11.372 1.00 96.94 132 PHE A N 1
ATOM 1055 C CA . PHE A 1 132 ? -9.453 -4.305 9.973 1.00 96.94 132 PHE A CA 1
ATOM 1056 C C . PHE A 1 132 ? -9.656 -5.482 9.017 1.00 96.94 132 PHE A C 1
ATOM 1058 O O . PHE A 1 132 ? -9.498 -6.652 9.379 1.00 96.94 132 PHE A O 1
ATOM 1065 N N . GLN A 1 133 ? -9.997 -5.161 7.776 1.00 96.88 133 GLN A N 1
ATOM 1066 C CA . GLN A 1 133 ? -10.044 -6.095 6.658 1.00 96.88 133 GLN A CA 1
ATOM 1067 C C . GLN A 1 133 ? -9.589 -5.395 5.375 1.00 96.88 133 GLN A C 1
ATOM 1069 O O . GLN A 1 133 ? -9.795 -4.193 5.223 1.00 96.88 133 GLN A O 1
ATOM 1074 N N . ILE A 1 134 ? -8.976 -6.154 4.468 1.00 97.31 134 ILE A N 1
ATOM 1075 C CA . ILE A 1 134 ? -8.666 -5.709 3.108 1.00 97.31 134 ILE A CA 1
ATOM 1076 C C . ILE A 1 134 ? -9.396 -6.648 2.158 1.00 97.31 134 ILE A C 1
ATOM 1078 O O . ILE A 1 134 ? -9.157 -7.854 2.191 1.00 97.31 134 ILE A O 1
ATOM 1082 N N . ASN A 1 135 ? -10.266 -6.089 1.323 1.00 96.06 135 ASN A N 1
ATOM 1083 C CA . ASN A 1 135 ? -10.958 -6.810 0.262 1.00 96.06 135 ASN A CA 1
ATOM 1084 C C . ASN A 1 135 ? -10.610 -6.137 -1.063 1.00 96.06 135 ASN A C 1
ATOM 1086 O O . ASN A 1 135 ? -10.959 -4.979 -1.257 1.00 96.06 135 ASN A O 1
ATOM 1090 N N . ASP A 1 136 ? -9.901 -6.844 -1.944 1.00 94.50 136 ASP A N 1
ATOM 1091 C CA . ASP A 1 136 ? -9.522 -6.346 -3.278 1.00 94.50 136 ASP A CA 1
ATOM 1092 C C . ASP A 1 136 ? -8.812 -4.971 -3.259 1.00 94.50 136 ASP A C 1
ATOM 1094 O O . ASP A 1 136 ? -9.138 -4.050 -4.001 1.00 94.50 136 ASP A O 1
ATOM 1098 N N . GLY A 1 137 ? -7.872 -4.791 -2.323 1.00 94.50 137 GLY A N 1
ATOM 1099 C CA . GLY A 1 137 ? -7.159 -3.519 -2.125 1.00 94.50 137 GLY A CA 1
ATOM 1100 C C . GLY A 1 137 ? -7.981 -2.420 -1.440 1.00 94.50 137 GLY A C 1
ATOM 1101 O O . GLY A 1 137 ? -7.480 -1.321 -1.222 1.00 94.50 137 GLY A O 1
ATOM 1102 N N . ILE A 1 138 ? -9.214 -2.702 -1.020 1.00 96.69 138 ILE A N 1
ATO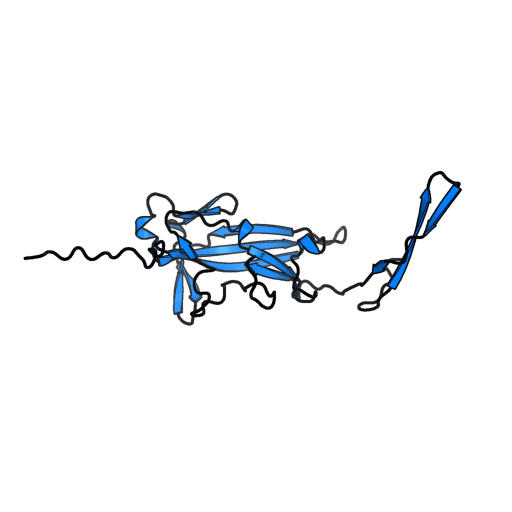M 1103 C CA . ILE A 1 138 ? -10.035 -1.778 -0.234 1.00 96.69 138 ILE A CA 1
ATOM 1104 C C . ILE A 1 138 ? -9.879 -2.112 1.251 1.00 96.69 138 ILE A C 1
ATOM 1106 O O . ILE A 1 138 ? -10.333 -3.158 1.720 1.00 96.69 138 ILE A O 1
ATOM 1110 N N . LEU A 1 139 ? -9.235 -1.214 1.995 1.00 96.75 139 LEU A N 1
ATOM 1111 C CA . LEU A 1 139 ? -9.101 -1.281 3.446 1.00 96.75 139 LEU A CA 1
ATOM 1112 C C . LEU A 1 139 ? -10.370 -0.744 4.116 1.00 96.75 139 LEU A C 1
ATOM 1114 O O . LEU A 1 139 ? -10.832 0.352 3.807 1.00 96.75 139 LEU A O 1
ATOM 1118 N N . SER A 1 140 ? -10.911 -1.481 5.081 1.00 96.81 140 SER A N 1
ATOM 1119 C CA . SER A 1 140 ? -12.020 -1.012 5.912 1.00 96.81 140 SER A CA 1
ATOM 1120 C C . SER A 1 140 ? -11.919 -1.552 7.337 1.00 96.81 140 SER A C 1
ATOM 1122 O O . SER A 1 140 ? -11.199 -2.515 7.623 1.00 96.81 140 SER A O 1
ATOM 1124 N N . VAL A 1 141 ? -12.677 -0.951 8.252 1.00 96.94 141 VAL A N 1
ATOM 1125 C CA . VAL A 1 141 ? -12.926 -1.539 9.574 1.00 96.94 141 VAL A CA 1
ATOM 1126 C C . VAL A 1 141 ? -14.066 -2.550 9.455 1.00 96.94 141 VAL A C 1
ATOM 1128 O O . VAL A 1 141 ? -15.036 -2.322 8.729 1.00 96.94 141 VAL A O 1
ATOM 1131 N N . LYS A 1 142 ? -13.972 -3.676 10.164 1.00 95.69 142 LYS A N 1
ATOM 1132 C CA . LYS A 1 142 ? -15.090 -4.619 10.305 1.00 95.69 142 LYS A CA 1
ATOM 1133 C C . LYS A 1 142 ? -16.223 -3.953 11.082 1.00 95.69 142 LYS A C 1
ATOM 1135 O O . LYS A 1 142 ? -15.980 -3.337 12.118 1.00 95.69 142 LYS A O 1
ATOM 1140 N N . GLU A 1 143 ? -17.456 -4.119 10.618 1.00 92.88 143 GLU A N 1
ATOM 1141 C CA . GLU A 1 143 ? -18.633 -3.404 11.128 1.00 92.88 143 GLU A CA 1
ATOM 1142 C C . GLU A 1 143 ? -18.764 -3.460 12.660 1.00 92.88 143 GLU A C 1
ATOM 1144 O O . GLU A 1 143 ? -18.884 -2.422 13.310 1.00 92.88 143 GLU A O 1
ATOM 1149 N N . GLN A 1 144 ? -18.601 -4.643 13.264 1.00 93.56 144 GLN A N 1
ATOM 1150 C CA . GLN A 1 144 ? -18.719 -4.824 14.716 1.00 93.56 144 GLN A CA 1
ATOM 1151 C C . GLN A 1 144 ? -17.637 -4.112 15.551 1.00 93.56 144 GLN A C 1
ATOM 1153 O O . GLN A 1 144 ? -17.760 -4.033 16.772 1.00 93.56 144 GLN A O 1
ATOM 1158 N N . TYR A 1 145 ? -16.568 -3.618 14.919 1.00 94.56 145 TYR A N 1
ATOM 1159 C CA . TYR A 1 145 ? -15.430 -2.979 15.584 1.00 94.56 145 TYR A CA 1
ATOM 1160 C C . TYR A 1 145 ? -15.270 -1.495 15.239 1.00 94.56 145 TYR A C 1
ATOM 1162 O O . TYR A 1 145 ? -14.332 -0.871 15.738 1.00 94.56 145 TYR A O 1
ATOM 1170 N N . GLN A 1 146 ? -16.181 -0.905 14.454 1.00 90.19 146 GLN A N 1
ATOM 1171 C CA . GLN A 1 146 ? -16.111 0.498 14.027 1.00 90.19 146 GLN A CA 1
ATOM 1172 C C . GLN A 1 146 ? -15.890 1.470 15.197 1.00 90.19 146 GLN A C 1
ATOM 1174 O O . GLN A 1 146 ? -14.934 2.244 15.184 1.00 90.19 146 GLN A O 1
ATOM 1179 N N . ALA A 1 147 ? -16.692 1.377 16.261 1.00 85.19 147 ALA A N 1
ATOM 1180 C CA . ALA A 1 147 ? -16.557 2.261 17.422 1.00 85.19 147 ALA A CA 1
ATOM 1181 C C . ALA A 1 147 ? -15.198 2.128 18.141 1.00 85.19 147 ALA A C 1
ATOM 1183 O O . ALA A 1 147 ? -14.667 3.114 18.648 1.00 85.19 147 ALA A O 1
ATOM 1184 N N . SER A 1 148 ? -14.626 0.920 18.176 1.00 88.94 148 SER A N 1
ATOM 1185 C CA . SER A 1 148 ? -13.340 0.631 18.828 1.00 88.94 148 SER A CA 1
ATOM 1186 C C . SER A 1 148 ? -12.117 0.872 17.943 1.00 88.94 148 SER A C 1
ATOM 1188 O O . SER A 1 148 ? -11.001 0.786 18.437 1.00 88.94 148 SER A O 1
ATOM 1190 N N . ALA A 1 149 ? -12.310 1.130 16.648 1.00 90.88 149 ALA A N 1
ATOM 1191 C CA . ALA A 1 149 ? -11.220 1.315 15.695 1.00 90.88 149 ALA A CA 1
ATOM 1192 C C . ALA A 1 149 ? -10.688 2.749 15.641 1.00 90.88 149 ALA A C 1
ATOM 1194 O O . ALA A 1 149 ? -9.653 3.000 15.034 1.00 90.88 149 ALA A O 1
ATOM 1195 N N . ILE A 1 150 ? -11.385 3.703 16.258 1.00 90.44 150 ILE A N 1
ATOM 1196 C CA . ILE A 1 150 ? -10.964 5.102 16.269 1.00 90.44 150 ILE A CA 1
ATOM 1197 C C . ILE A 1 150 ? -9.589 5.230 16.940 1.00 90.44 150 ILE A C 1
ATOM 1199 O O . ILE A 1 150 ? -9.397 4.801 18.074 1.00 90.44 150 ILE A O 1
ATOM 1203 N N . ASN A 1 151 ? -8.674 5.899 16.242 1.00 88.81 151 ASN A N 1
ATOM 1204 C CA . ASN A 1 151 ? -7.259 6.089 16.554 1.00 88.81 151 ASN A CA 1
ATOM 1205 C C . ASN A 1 151 ? -6.396 4.819 16.496 1.00 88.81 151 ASN A C 1
ATOM 1207 O O . ASN A 1 151 ? -5.206 4.898 16.799 1.00 88.81 151 ASN A O 1
ATOM 1211 N N . GLU A 1 152 ? -6.959 3.683 16.088 1.00 92.75 152 GLU A N 1
ATOM 1212 C CA . GLU A 1 152 ? -6.221 2.435 15.913 1.00 92.75 152 GLU A CA 1
ATOM 1213 C C . GLU A 1 152 ? -5.565 2.361 14.534 1.00 92.75 152 GLU A C 1
ATOM 1215 O O . GLU A 1 152 ? -6.010 2.997 13.574 1.00 92.75 152 GLU A O 1
ATOM 1220 N N . TYR A 1 153 ? -4.517 1.542 14.432 1.00 93.00 153 TYR A N 1
ATOM 1221 C CA . TYR A 1 153 ? -3.701 1.429 13.227 1.00 93.00 153 TYR A CA 1
ATOM 1222 C C . TYR A 1 153 ? -3.823 0.050 12.577 1.00 93.00 153 TYR A C 1
ATOM 1224 O O . TYR A 1 153 ? -3.622 -0.989 13.217 1.00 93.00 153 TYR A O 1
ATOM 1232 N N . ALA A 1 154 ? -4.094 0.044 11.277 1.00 94.50 154 ALA A N 1
ATOM 1233 C CA . ALA A 1 154 ? -3.849 -1.090 10.404 1.00 94.50 154 ALA A CA 1
ATOM 1234 C C . ALA A 1 154 ? -2.378 -1.070 9.987 1.00 94.50 154 ALA A C 1
ATOM 1236 O O . ALA A 1 154 ? -1.850 -0.018 9.651 1.00 94.50 154 ALA A O 1
ATOM 1237 N N . ALA A 1 155 ? -1.714 -2.221 9.993 1.00 94.00 155 ALA A N 1
ATOM 1238 C CA . ALA A 1 155 ? -0.375 -2.358 9.437 1.00 94.00 155 ALA A CA 1
ATOM 1239 C C . ALA A 1 155 ? -0.473 -3.050 8.087 1.00 94.00 155 ALA A C 1
ATOM 1241 O O . ALA A 1 155 ? -0.981 -4.169 8.016 1.00 94.00 155 ALA A O 1
ATOM 1242 N N . ILE A 1 156 ? -0.010 -2.382 7.041 1.00 95.31 156 ILE A N 1
ATOM 1243 C CA . ILE A 1 156 ? -0.126 -2.845 5.665 1.00 95.31 156 ILE A CA 1
ATOM 1244 C C . ILE A 1 156 ? 1.245 -3.298 5.191 1.00 95.31 156 ILE A C 1
ATOM 1246 O O . ILE A 1 156 ? 2.220 -2.557 5.299 1.00 95.31 156 ILE A O 1
ATOM 1250 N N . LYS A 1 157 ? 1.306 -4.510 4.648 1.00 95.94 157 LYS A N 1
ATOM 1251 C CA . LYS A 1 157 ? 2.394 -4.975 3.798 1.00 95.94 157 LYS A CA 1
ATOM 1252 C C . LYS A 1 157 ? 1.963 -4.794 2.349 1.00 95.94 157 LYS A C 1
ATOM 1254 O O . LYS A 1 157 ? 0.945 -5.344 1.936 1.00 95.94 157 LYS A O 1
ATOM 1259 N N . LEU A 1 158 ? 2.745 -4.034 1.598 1.00 97.00 158 LEU A N 1
ATOM 1260 C CA . LEU A 1 158 ? 2.624 -3.896 0.155 1.00 97.00 158 LEU A CA 1
ATOM 1261 C C . LEU A 1 158 ? 3.743 -4.699 -0.499 1.00 97.00 158 LEU A C 1
ATOM 1263 O O . LEU A 1 158 ? 4.915 -4.413 -0.265 1.00 97.00 158 LEU A O 1
ATOM 1267 N N . THR A 1 159 ? 3.383 -5.657 -1.341 1.00 97.56 159 THR A N 1
ATOM 1268 C CA . THR A 1 159 ? 4.314 -6.325 -2.251 1.00 97.56 159 THR A CA 1
ATOM 1269 C C . THR A 1 159 ? 4.072 -5.799 -3.658 1.00 97.56 159 THR A C 1
ATOM 1271 O O . THR A 1 159 ? 2.972 -5.950 -4.190 1.00 97.56 159 THR A O 1
ATOM 1274 N N . THR A 1 160 ? 5.098 -5.199 -4.257 1.00 96.88 160 THR A N 1
ATOM 1275 C CA . THR A 1 160 ? 5.069 -4.740 -5.648 1.00 96.88 160 THR A CA 1
ATOM 1276 C C . THR A 1 160 ? 5.899 -5.690 -6.500 1.00 96.88 160 THR A C 1
ATOM 1278 O O . THR A 1 160 ? 7.050 -5.976 -6.168 1.00 96.88 160 THR A O 1
ATOM 1281 N N . THR A 1 161 ? 5.331 -6.161 -7.607 1.00 96.94 161 THR A N 1
ATOM 1282 C CA . THR A 1 161 ? 6.006 -7.015 -8.590 1.00 96.94 161 THR A CA 1
ATOM 1283 C C . THR A 1 161 ? 6.039 -6.299 -9.930 1.00 96.94 161 THR A C 1
ATOM 1285 O O . THR A 1 161 ? 4.991 -6.071 -10.529 1.00 96.94 161 THR A O 1
ATOM 1288 N N . VAL A 1 162 ? 7.235 -5.935 -10.388 1.00 94.88 162 VAL A N 1
ATOM 1289 C CA . VAL A 1 162 ? 7.481 -5.267 -11.670 1.00 94.88 162 VAL A CA 1
ATOM 1290 C C . VAL A 1 162 ? 7.924 -6.306 -12.687 1.00 94.88 162 VAL A C 1
ATOM 1292 O O . VAL A 1 162 ? 8.923 -7.001 -12.481 1.00 94.88 162 VAL A O 1
ATOM 1295 N N . LYS A 1 163 ? 7.188 -6.400 -13.792 1.00 92.62 163 LYS A N 1
ATOM 1296 C CA . LYS A 1 163 ? 7.425 -7.395 -14.830 1.00 92.62 163 LYS A CA 1
ATOM 1297 C C . LYS A 1 163 ? 8.733 -7.122 -15.561 1.00 92.62 163 LYS A C 1
ATOM 1299 O O . LYS A 1 163 ? 8.989 -5.999 -16.012 1.00 92.62 163 LYS A O 1
ATOM 1304 N N . SER A 1 164 ? 9.537 -8.163 -15.734 1.00 88.00 164 SER A N 1
ATOM 1305 C CA . SER A 1 164 ? 10.764 -8.068 -16.516 1.00 88.00 164 SER A CA 1
ATOM 1306 C C . SER A 1 164 ? 10.474 -7.690 -17.973 1.00 88.00 164 SER A C 1
ATOM 1308 O O . SER A 1 164 ? 9.591 -8.241 -18.628 1.00 88.00 164 SER A O 1
ATOM 1310 N N . GLN A 1 165 ? 11.281 -6.773 -18.510 1.00 82.88 165 GLN A N 1
ATOM 1311 C CA . GLN A 1 165 ? 11.268 -6.391 -19.928 1.00 82.88 165 GLN A CA 1
ATOM 1312 C C . GLN A 1 165 ? 12.109 -7.338 -20.805 1.00 82.88 165 GLN A C 1
ATOM 1314 O O . GLN A 1 165 ? 12.229 -7.139 -22.015 1.00 82.88 165 GLN A O 1
ATOM 1319 N N . VAL A 1 166 ? 12.745 -8.344 -20.197 1.00 83.25 166 VAL A N 1
ATOM 1320 C CA . VAL A 1 166 ? 13.608 -9.319 -20.869 1.00 83.25 166 VAL A CA 1
ATOM 1321 C C . VAL A 1 166 ? 13.074 -10.720 -20.608 1.00 83.25 166 VAL A C 1
ATOM 1323 O O . VAL A 1 166 ? 12.940 -11.147 -19.461 1.00 83.25 166 VAL A O 1
ATOM 1326 N N . GLU A 1 167 ? 12.793 -11.442 -21.690 1.00 83.56 167 GLU A N 1
ATOM 1327 C CA . GLU A 1 167 ? 12.353 -12.832 -21.634 1.00 83.56 167 GLU A CA 1
ATOM 1328 C C . GLU A 1 167 ? 13.382 -13.706 -20.895 1.00 83.56 167 GLU A C 1
ATOM 1330 O O . GLU A 1 167 ? 14.589 -13.588 -21.110 1.00 83.56 167 GLU A O 1
ATOM 1335 N N . GLY A 1 168 ? 12.902 -14.570 -19.997 1.00 87.25 168 GLY A N 1
ATOM 1336 C CA . GLY A 1 168 ? 13.747 -15.456 -19.189 1.00 87.25 168 GLY A CA 1
ATOM 1337 C C . GLY A 1 168 ? 14.410 -14.800 -17.970 1.00 87.25 168 GLY A C 1
ATOM 1338 O O . GLY A 1 168 ? 15.085 -15.497 -17.215 1.00 87.25 168 GLY A O 1
ATOM 1339 N N . VAL A 1 169 ? 14.208 -13.497 -17.743 1.00 88.00 169 VAL A N 1
ATOM 1340 C CA . VAL A 1 169 ? 14.634 -12.803 -16.517 1.00 88.00 169 VAL A CA 1
ATOM 1341 C C . VAL A 1 169 ? 13.451 -12.707 -15.555 1.00 88.00 169 VAL A C 1
ATOM 1343 O O . VAL A 1 169 ? 12.338 -12.392 -15.970 1.00 88.00 169 VAL A O 1
ATOM 1346 N N . ALA A 1 170 ? 13.695 -13.006 -14.278 1.00 91.62 170 ALA A N 1
ATOM 1347 C CA . ALA A 1 170 ? 12.673 -12.953 -13.240 1.00 91.62 170 ALA A CA 1
ATOM 1348 C C . ALA A 1 170 ? 12.187 -11.519 -12.987 1.00 91.62 170 ALA A C 1
ATOM 1350 O O . ALA A 1 170 ? 12.951 -10.560 -13.103 1.00 91.62 170 ALA A O 1
ATOM 1351 N N . ASP A 1 171 ? 10.922 -11.403 -12.595 1.00 94.38 171 ASP A N 1
ATOM 1352 C CA . ASP A 1 171 ? 10.319 -10.136 -12.199 1.00 94.38 171 ASP A CA 1
ATOM 1353 C C . ASP A 1 171 ? 11.000 -9.563 -10.951 1.00 94.38 171 ASP A C 1
ATOM 1355 O O . ASP A 1 171 ? 11.464 -10.293 -10.069 1.00 94.38 171 ASP A O 1
ATOM 1359 N N . TYR A 1 172 ? 11.040 -8.236 -10.866 1.00 93.94 172 TYR A N 1
ATOM 1360 C CA . TYR A 1 172 ? 11.577 -7.549 -9.700 1.00 93.94 172 TYR A CA 1
ATOM 1361 C C . TYR A 1 172 ? 10.495 -7.413 -8.629 1.00 93.94 172 TYR A C 1
ATOM 1363 O O . TYR A 1 172 ? 9.412 -6.896 -8.898 1.00 93.94 172 TYR A O 1
ATOM 1371 N N . VAL A 1 173 ? 10.789 -7.861 -7.407 1.00 96.06 173 VAL A N 1
ATOM 1372 C CA . VAL A 1 173 ? 9.848 -7.835 -6.282 1.00 96.06 173 VAL A CA 1
ATOM 1373 C C . VAL A 1 173 ? 10.450 -7.056 -5.125 1.00 96.06 173 VAL A C 1
ATOM 1375 O O . VAL A 1 173 ? 11.565 -7.347 -4.694 1.00 96.06 173 VAL A O 1
ATOM 1378 N N . PHE A 1 174 ? 9.693 -6.102 -4.592 1.00 94.81 174 PHE A N 1
ATOM 1379 C CA . PHE A 1 174 ? 10.066 -5.357 -3.394 1.00 94.81 174 PHE A CA 1
ATOM 1380 C C . PHE A 1 174 ? 8.865 -5.172 -2.466 1.00 94.81 174 PHE A C 1
ATOM 1382 O O . PHE A 1 174 ? 7.706 -5.247 -2.886 1.00 94.81 174 PHE A O 1
ATOM 1389 N N . GLU A 1 175 ? 9.149 -4.955 -1.183 1.00 95.12 175 GLU A N 1
ATOM 1390 C CA . GLU A 1 175 ? 8.138 -4.891 -0.131 1.00 95.12 175 GLU A CA 1
ATOM 1391 C C . GLU A 1 175 ? 8.228 -3.575 0.638 1.00 95.12 175 GLU A C 1
ATOM 1393 O O . GLU A 1 175 ? 9.315 -3.113 0.973 1.00 95.12 175 GLU A O 1
ATOM 1398 N N . ASN A 1 176 ? 7.069 -2.996 0.946 1.00 93.19 176 ASN A N 1
ATOM 1399 C CA . ASN A 1 176 ? 6.933 -1.830 1.810 1.00 93.19 176 ASN A CA 1
ATOM 1400 C C . ASN A 1 176 ? 5.993 -2.164 2.959 1.00 93.19 176 ASN A C 1
ATOM 1402 O O . ASN A 1 176 ? 5.109 -3.015 2.844 1.00 93.19 176 ASN A O 1
ATOM 1406 N N . THR A 1 177 ? 6.197 -1.512 4.094 1.00 92.50 177 THR A N 1
ATOM 1407 C CA . THR A 1 177 ? 5.395 -1.743 5.290 1.00 92.50 177 THR A CA 1
ATOM 1408 C C . THR A 1 177 ? 5.087 -0.407 5.937 1.00 92.50 177 THR A C 1
ATOM 1410 O O . THR A 1 177 ? 6.000 0.318 6.321 1.00 92.50 177 THR A O 1
ATOM 1413 N N . PHE A 1 178 ? 3.803 -0.076 6.040 1.00 91.25 178 PHE A N 1
ATOM 1414 C CA . PHE A 1 178 ? 3.349 1.224 6.528 1.00 91.25 178 PHE A CA 1
ATOM 1415 C C . PHE A 1 178 ? 2.040 1.092 7.323 1.00 91.25 178 PHE A C 1
ATOM 1417 O O . PHE A 1 178 ? 1.229 0.197 7.061 1.00 91.25 178 PHE A O 1
ATOM 1424 N N . PRO A 1 179 ? 1.838 1.941 8.340 1.00 91.62 179 PRO A N 1
ATOM 1425 C CA . PRO A 1 179 ? 0.601 1.997 9.100 1.00 91.62 179 PRO A CA 1
ATOM 1426 C C . PRO A 1 179 ? -0.439 2.915 8.436 1.00 91.62 179 PRO A C 1
ATOM 1428 O O . PRO A 1 179 ? -0.082 3.938 7.870 1.00 91.62 179 PRO A O 1
ATOM 1431 N N . ILE A 1 180 ? -1.728 2.599 8.585 1.00 91.50 180 ILE A N 1
ATOM 1432 C CA . ILE A 1 180 ? -2.856 3.493 8.273 1.00 91.50 180 ILE A CA 1
ATOM 1433 C C . ILE A 1 180 ? -3.756 3.604 9.505 1.00 91.50 180 ILE A C 1
ATOM 1435 O O . ILE A 1 180 ? -4.163 2.591 10.075 1.00 91.50 180 ILE A O 1
ATOM 1439 N N . GLN A 1 181 ? -4.097 4.825 9.908 1.00 91.50 181 GLN A N 1
ATOM 1440 C CA . GLN A 1 181 ? -4.938 5.109 11.065 1.00 91.50 181 GLN A CA 1
ATOM 1441 C C . GLN A 1 181 ? -6.423 5.219 10.698 1.00 91.50 181 GLN A C 1
ATOM 1443 O O . GLN A 1 181 ? -6.801 5.962 9.793 1.00 91.50 181 GLN A O 1
ATOM 1448 N N . ALA A 1 182 ? -7.295 4.565 11.460 1.00 91.69 182 ALA A N 1
ATOM 1449 C CA . ALA A 1 182 ? -8.721 4.875 11.426 1.00 91.69 182 ALA A CA 1
ATOM 1450 C C . ALA A 1 182 ? -9.008 6.089 12.319 1.00 91.69 182 ALA A C 1
ATOM 1452 O O . ALA A 1 182 ? -8.710 6.084 13.510 1.00 91.69 182 ALA A O 1
ATOM 1453 N N . ILE A 1 183 ? -9.611 7.137 11.766 1.00 89.81 183 ILE A N 1
ATOM 1454 C CA . ILE A 1 183 ? -9.915 8.385 12.476 1.00 89.81 183 ILE A CA 1
ATOM 1455 C C . ILE A 1 183 ? -11.414 8.664 12.475 1.00 89.81 183 ILE A C 1
ATOM 1457 O O . ILE A 1 183 ? -12.171 8.133 11.662 1.00 89.81 183 ILE A O 1
ATOM 1461 N N . ARG A 1 184 ? -11.869 9.530 13.385 1.00 87.56 184 ARG A N 1
ATOM 1462 C CA . ARG A 1 184 ? -13.188 10.153 13.229 1.00 87.56 184 ARG A CA 1
ATOM 1463 C C . ARG A 1 184 ? -13.143 11.113 12.050 1.00 87.56 184 ARG A C 1
ATOM 1465 O O . ARG A 1 184 ? -12.127 11.774 11.832 1.00 87.56 184 ARG A O 1
ATOM 1472 N N . LYS A 1 185 ? -14.264 11.232 11.339 1.00 79.62 185 LYS A N 1
ATOM 1473 C CA . LYS A 1 185 ? -14.449 12.325 10.390 1.00 79.62 185 LYS A CA 1
ATOM 1474 C C . LYS A 1 185 ? -14.236 13.617 11.169 1.00 79.62 185 LYS A C 1
ATOM 1476 O O . LYS A 1 185 ? -14.849 13.792 12.221 1.00 79.62 185 LYS A O 1
ATOM 1481 N N . ALA A 1 186 ? -13.332 14.469 10.699 1.00 64.88 186 ALA A N 1
ATOM 1482 C CA . ALA A 1 186 ? -13.260 15.815 11.238 1.00 64.88 186 ALA A CA 1
ATOM 1483 C C . ALA A 1 186 ? -14.629 16.452 10.976 1.00 64.88 186 ALA A C 1
ATOM 1485 O O . ALA A 1 186 ? -15.059 16.506 9.823 1.00 64.88 186 ALA A O 1
ATOM 1486 N N . GLU A 1 187 ? -15.341 16.835 12.035 1.00 53.47 187 GLU A N 1
ATOM 1487 C CA . GLU A 1 187 ? -16.525 17.673 11.884 1.00 53.47 187 GLU A CA 1
ATOM 1488 C C . GLU A 1 187 ? -16.091 18.939 11.139 1.00 53.47 187 GLU A C 1
ATOM 1490 O O . GLU A 1 187 ? -15.004 19.472 11.390 1.00 53.47 187 GLU A O 1
ATOM 1495 N N . ASP A 1 188 ? -16.902 19.380 10.178 1.00 44.84 188 ASP A N 1
ATOM 1496 C CA . ASP A 1 188 ? -16.727 20.695 9.569 1.00 44.84 188 ASP A CA 1
ATOM 1497 C C . ASP A 1 188 ? -16.563 21.722 10.706 1.00 44.84 188 ASP A C 1
ATOM 1499 O O . ASP A 1 188 ? -17.357 21.694 11.652 1.00 44.84 188 ASP A O 1
ATOM 1503 N N . PRO A 1 189 ? -15.591 22.651 10.662 1.00 43.78 189 PRO A N 1
ATOM 1504 C CA . PRO A 1 189 ? -15.397 23.651 11.718 1.00 43.78 189 PRO A CA 1
ATOM 1505 C C . PRO A 1 189 ? -16.571 24.646 11.879 1.00 43.78 189 PRO A C 1
ATOM 1507 O O . PRO A 1 189 ? -16.445 25.636 12.596 1.00 43.78 189 PRO A O 1
ATO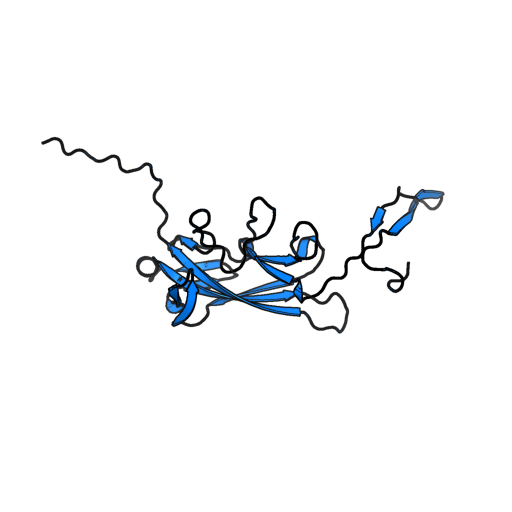M 1510 N N . TYR A 1 190 ? -17.726 24.389 11.256 1.00 42.50 190 TYR A N 1
ATOM 1511 C CA . TYR A 1 190 ? -18.901 25.254 11.217 1.00 42.50 190 TYR A CA 1
ATOM 1512 C C . TYR A 1 190 ? -20.194 24.577 11.688 1.00 42.50 190 TYR A C 1
ATOM 1514 O O . TYR A 1 190 ? -21.246 24.818 11.110 1.00 42.50 190 TYR A O 1
ATOM 1522 N N . THR A 1 191 ? -20.178 23.787 12.761 1.00 38.69 191 THR A N 1
ATOM 1523 C CA . THR A 1 191 ? -21.428 23.459 13.479 1.00 38.69 191 THR A CA 1
ATOM 1524 C C . THR A 1 191 ? -21.211 23.300 14.981 1.00 38.69 191 THR A C 1
ATOM 1526 O O . THR A 1 191 ? -21.497 22.262 15.561 1.00 38.69 191 THR A O 1
ATOM 1529 N N . TYR A 1 192 ? -20.783 24.373 15.641 1.00 44.69 192 TYR A N 1
ATOM 1530 C CA . TYR A 1 192 ? -21.236 24.639 17.006 1.00 44.69 192 TYR A CA 1
ATOM 1531 C C . TYR A 1 192 ? -21.991 25.964 16.996 1.00 44.69 192 TYR A C 1
ATOM 1533 O O . TYR A 1 192 ? -21.480 26.994 17.420 1.00 44.69 192 TYR A O 1
ATOM 1541 N N . ASN A 1 193 ? -23.239 25.940 16.519 1.00 39.31 193 ASN A N 1
ATOM 1542 C CA . ASN A 1 193 ? -24.204 26.894 17.049 1.00 39.31 193 ASN A CA 1
ATOM 1543 C C . ASN A 1 193 ? -24.484 26.426 18.474 1.00 39.31 193 ASN A C 1
ATOM 1545 O O . ASN A 1 193 ? -25.281 25.516 18.700 1.00 39.31 193 ASN A O 1
ATOM 1549 N N . SER A 1 194 ? -23.750 27.000 19.423 1.00 44.25 194 SER A N 1
ATOM 1550 C CA . SER A 1 194 ? -24.103 26.971 20.832 1.00 44.25 194 SER A CA 1
ATOM 1551 C C . SER A 1 194 ? -25.581 27.331 20.953 1.00 44.25 194 SER A C 1
ATOM 1553 O O . SER A 1 194 ? -25.980 28.447 20.624 1.00 44.25 194 SER A O 1
ATOM 1555 N N . ILE A 1 195 ? -26.401 26.384 21.402 1.00 50.91 195 ILE A N 1
ATOM 1556 C CA . ILE A 1 195 ? -27.714 26.725 21.935 1.00 50.91 195 ILE A CA 1
ATOM 1557 C C . ILE A 1 195 ? -27.414 27.457 23.241 1.00 50.91 195 ILE A C 1
ATOM 1559 O O . ILE A 1 195 ? -27.092 26.831 24.250 1.00 50.91 195 ILE A O 1
ATOM 1563 N N . GLU A 1 196 ? -27.444 28.787 23.203 1.00 44.97 196 GLU A N 1
ATOM 1564 C CA . GLU A 1 196 ? -27.559 29.576 24.421 1.00 44.97 196 GLU A CA 1
ATOM 1565 C C . GLU A 1 196 ? -28.895 29.202 25.068 1.00 44.97 196 GLU A C 1
ATOM 1567 O O . GLU A 1 196 ? -29.972 29.505 24.551 1.00 44.97 196 GLU A O 1
ATOM 1572 N N . LEU A 1 197 ? -28.831 28.482 26.187 1.00 44.47 197 LEU A N 1
ATOM 1573 C CA . LEU A 1 197 ? -29.959 28.381 27.100 1.00 44.47 197 LEU A CA 1
ATOM 1574 C C . LEU A 1 197 ? -30.132 29.763 27.728 1.00 44.47 197 LEU A C 1
ATOM 1576 O O . LEU A 1 197 ? -29.365 30.145 28.611 1.00 44.47 197 LEU A O 1
ATOM 1580 N N . ILE A 1 198 ? -31.109 30.518 27.230 1.00 49.69 198 ILE A N 1
ATOM 1581 C CA . ILE A 1 198 ? -31.545 31.759 27.866 1.00 49.69 198 ILE A CA 1
ATOM 1582 C C . ILE A 1 198 ? -32.230 31.367 29.191 1.00 49.69 198 ILE A C 1
ATOM 1584 O O . ILE A 1 198 ? -33.168 30.563 29.143 1.00 49.69 198 ILE A O 1
ATOM 1588 N N . PRO A 1 199 ? -31.748 31.856 30.349 1.00 56.25 199 PRO A N 1
ATOM 1589 C CA . PRO A 1 199 ? -32.363 31.604 31.651 1.00 56.25 199 PRO A CA 1
ATOM 1590 C C . PRO A 1 199 ? -33.707 32.322 31.834 1.00 56.25 199 PRO A C 1
ATOM 1592 O O . PRO A 1 199 ? -33.932 33.369 31.183 1.00 56.25 199 PRO A O 1
#

Radius of gyration: 24.01 Å; chains: 1; bounding box: 57×47×86 Å

Organism: NCBI:txid408170

Foldseek 3Di:
DPPVPADAPDKDWDWDFDDDPVPDTDIPDTDIDHDHDADPVQKDKAFPDADPQLHGAHFVGPCDPVPNPLQEDAQADKDQQVNTMAMFGRPDPSGDGCVVVPWDKDKDKDWDDWQDWDQDPNDIATADSVQWDADPRIIHGDPVCSVVQAFHKTKIKMKMWIDDPDPPDGTDIDIDIHIHGHHHDDDDPPPDPPPPPDD